Protein AF-A0A0L1IL70-F1 (afdb_monomer_lite)

Radius of gyration: 20.96 Å; chains: 1; bounding box: 62×59×44 Å

Secondary structure (DSSP, 8-state):
-PPBTTTEEEEEE--SBTTEEEEEEEEEESSHHHHHHHHHHHHHHHHTT--GGGEE---------TT-TT-TTEEEEEEEEEEGGGEEEEPPP--EE--SSPBPPEE--B-SS-B---EE--S-BSSPPEEEEEETTEEEEEEEBTTS-EEEEEESSSEES-SS--EEEE--BSSPPEEE--STT-EEEEEEBGGG-EEEEEE-SSSSSPPPPEEETT--BSS--EEE-SSSEEEEEEBTTSEEEEEEE-SSSBPPPEEEEE-

Foldseek 3Di:
DDQDPPAWAWWFAADLDPFKGKTKTATAHDDPLNVVVQVLVQVVLVVSVHGSVRIDRDDDDDDDDPVPPDDHFKIWIWMWTADPPGDIDTDQTLTARGPSFFDFDWDWDDPPPDIDDIDGQAAGAPADWDWDDLDPQKIKIWGQGPQQFIWIWMGNPAIPPHSHDTHTLGAHASATKEWDHQHRQKIKIWGQGPQQWIWIKMTRPPDDDIDHIDTLDAFRAPHTWYWDDDPWIKIWGQGSVQFIWIWTDPPPDIDHIDTPGHD

Organism: Aspergillus nomiae NRRL (strain ATCC 15546 / NRRL 13137 / CBS 260.88 / M93) (NCBI:txid1509407)

Sequence (263 aa):
MKVADGGWTILYGDLINEWDVVTGLASIPIGAAGVWASEQIQAQLQKFQQSLSDVSDDSLDEQDFDGLGVNPGIITYKRWLEFPFGLKTDLPDNYQPVYASPSLYLQKVWDGVRWENWETLGGKSLSSVTAVSRGRGRIDLFGIGVSNACYHKWWEGTWGPSETEWQELGGVFTSPIHAVSWGPNRLDLFGRGQDNICLHKWWDGARDGWFGWELLHGVLLGGPPTAVSLNGLDVFATGTDNACYHGWWDGSEWKAWESLGNI

pLDDT: mean 71.09, std 21.48, range [29.94, 97.44]

Structure (mmCIF, N/CA/C/O backbone):
data_AF-A0A0L1IL70-F1
#
_entry.id   AF-A0A0L1IL70-F1
#
loop_
_atom_site.group_PDB
_atom_site.id
_atom_site.type_symbol
_atom_site.label_atom_id
_atom_site.label_alt_id
_atom_site.label_comp_id
_atom_site.label_asym_id
_atom_site.label_entity_id
_atom_site.label_seq_id
_atom_site.pdbx_PDB_ins_code
_atom_site.Cartn_x
_atom_site.Cartn_y
_atom_site.Cartn_z
_atom_site.occupancy
_atom_site.B_iso_or_equiv
_atom_site.auth_seq_id
_atom_site.auth_comp_id
_atom_site.auth_asym_id
_atom_site.auth_atom_id
_atom_site.pdbx_PDB_model_num
ATOM 1 N N . MET A 1 1 ? 12.202 36.214 -7.381 1.00 39.22 1 MET A N 1
ATOM 2 C CA . MET A 1 1 ? 10.900 35.841 -6.802 1.00 39.22 1 MET A CA 1
ATOM 3 C C . MET A 1 1 ? 9.779 36.648 -7.449 1.00 39.22 1 MET A C 1
ATOM 5 O O . MET A 1 1 ? 9.484 37.766 -7.030 1.00 39.22 1 MET A O 1
ATOM 9 N N . LYS A 1 2 ? 9.165 36.112 -8.508 1.00 31.42 2 LYS A N 1
ATOM 10 C CA . LYS A 1 2 ? 7.880 36.618 -9.009 1.00 31.42 2 LYS A CA 1
ATOM 11 C C . LYS A 1 2 ? 6.781 35.761 -8.386 1.00 31.42 2 LYS A C 1
ATOM 13 O O . LYS A 1 2 ? 6.818 34.542 -8.491 1.00 31.42 2 LYS A O 1
ATOM 18 N N . VAL A 1 3 ? 5.838 36.405 -7.711 1.00 33.47 3 VAL A N 1
ATOM 19 C CA . VAL A 1 3 ? 4.635 35.752 -7.190 1.00 33.47 3 VAL A CA 1
ATOM 20 C C . VAL A 1 3 ? 3.664 35.631 -8.359 1.00 33.47 3 VAL A C 1
ATOM 22 O O . VAL A 1 3 ? 3.309 36.650 -8.949 1.00 33.47 3 VAL A O 1
ATOM 25 N N . ALA A 1 4 ? 3.276 34.408 -8.722 1.00 38.31 4 ALA A N 1
ATOM 26 C CA . ALA A 1 4 ? 2.202 34.204 -9.690 1.00 38.31 4 ALA A CA 1
ATOM 27 C C . ALA A 1 4 ? 0.869 34.675 -9.084 1.00 38.31 4 ALA A C 1
ATOM 29 O O . ALA A 1 4 ? 0.655 34.539 -7.870 1.00 38.31 4 ALA A O 1
ATOM 30 N N . ASP A 1 5 ? -0.024 35.214 -9.916 1.00 36.16 5 ASP A N 1
ATOM 31 C CA . ASP A 1 5 ? -1.368 35.630 -9.504 1.00 36.16 5 ASP A CA 1
ATOM 32 C C . ASP A 1 5 ? -2.134 34.407 -8.972 1.00 36.16 5 ASP A C 1
ATOM 34 O O . ASP A 1 5 ? -2.633 33.571 -9.717 1.00 36.16 5 ASP A O 1
ATOM 38 N N . GLY A 1 6 ? -2.150 34.257 -7.645 1.00 48.12 6 GLY A N 1
ATOM 39 C CA . GLY A 1 6 ? -2.630 33.052 -6.962 1.00 48.12 6 GLY A CA 1
ATOM 40 C C . GLY A 1 6 ? -1.909 32.724 -5.651 1.00 48.12 6 GLY A C 1
ATOM 41 O O . GLY A 1 6 ? -2.415 31.909 -4.884 1.00 48.12 6 GLY A O 1
ATOM 42 N N . GLY A 1 7 ? -0.775 33.375 -5.354 1.00 42.50 7 GLY A N 1
ATOM 43 C CA . GLY A 1 7 ? -0.089 33.237 -4.060 1.00 42.50 7 GLY A CA 1
ATOM 44 C C . GLY A 1 7 ? 0.826 32.013 -3.960 1.00 42.50 7 GLY A C 1
ATOM 45 O O . GLY A 1 7 ? 0.879 31.373 -2.913 1.00 42.50 7 GLY A O 1
ATOM 46 N N . TRP A 1 8 ? 1.545 31.694 -5.037 1.00 40.25 8 TRP A N 1
ATOM 47 C CA . TRP A 1 8 ? 2.475 30.561 -5.112 1.00 40.25 8 TRP A CA 1
ATOM 48 C C . TRP A 1 8 ? 3.894 31.033 -5.443 1.00 40.25 8 TRP A C 1
ATOM 50 O O . TRP A 1 8 ? 4.076 32.095 -6.045 1.00 40.25 8 TRP A O 1
ATOM 60 N N . THR A 1 9 ? 4.896 30.240 -5.053 1.00 43.38 9 THR A N 1
ATOM 61 C CA . THR A 1 9 ? 6.310 30.424 -5.440 1.00 43.38 9 THR A CA 1
ATOM 62 C C . THR A 1 9 ? 6.804 29.188 -6.186 1.00 43.38 9 THR A C 1
ATOM 64 O O . THR A 1 9 ? 6.542 28.072 -5.738 1.00 43.38 9 THR A O 1
ATOM 67 N N . ILE A 1 10 ? 7.507 29.404 -7.301 1.00 46.44 10 ILE A N 1
ATOM 68 C CA . ILE A 1 10 ? 8.180 28.372 -8.101 1.00 46.44 10 ILE A CA 1
ATOM 69 C C . ILE A 1 10 ? 9.673 28.403 -7.761 1.00 46.44 10 ILE A C 1
ATOM 71 O O . ILE A 1 10 ? 10.258 29.481 -7.715 1.00 46.44 10 ILE A O 1
ATOM 75 N N . LEU A 1 11 ? 10.268 27.236 -7.515 1.00 46.44 11 LEU A N 1
ATOM 76 C CA . LEU A 1 11 ? 11.694 27.068 -7.212 1.00 46.44 11 LEU A CA 1
ATOM 77 C C . LEU A 1 11 ? 12.351 26.118 -8.225 1.00 46.44 11 LEU A C 1
ATOM 79 O O . LEU A 1 11 ? 11.719 25.124 -8.589 1.00 46.44 11 LEU A O 1
ATOM 83 N N . TYR A 1 12 ? 13.592 26.408 -8.640 1.00 46.28 12 TYR A N 1
ATOM 84 C CA . TYR A 1 12 ? 14.368 25.643 -9.630 1.00 46.28 12 TYR A CA 1
ATOM 85 C C . TYR A 1 12 ? 15.680 25.092 -9.040 1.00 46.28 12 TYR A C 1
ATOM 87 O O . TYR A 1 12 ? 16.478 25.845 -8.499 1.00 46.28 12 TYR A O 1
ATOM 95 N N . GLY A 1 13 ? 15.942 23.786 -9.147 1.00 45.69 13 GLY A N 1
ATOM 96 C CA . GLY A 1 13 ? 17.194 23.170 -8.661 1.00 45.69 13 GLY A CA 1
ATOM 97 C C . GLY A 1 13 ? 18.356 23.213 -9.664 1.00 45.69 13 GLY A C 1
ATOM 98 O O . GLY A 1 13 ? 18.124 23.048 -10.860 1.00 45.69 13 GLY A O 1
ATOM 99 N N . ASP A 1 14 ? 19.589 23.382 -9.171 1.00 50.59 14 ASP A N 1
ATOM 100 C CA . ASP A 1 14 ? 20.835 23.258 -9.949 1.00 50.59 14 ASP A CA 1
ATOM 101 C C . ASP A 1 14 ? 21.741 22.115 -9.415 1.00 50.59 14 ASP A C 1
ATOM 103 O O . ASP A 1 14 ? 21.469 21.549 -8.357 1.00 50.59 14 ASP A O 1
ATOM 107 N N . LEU A 1 15 ? 22.767 21.746 -10.197 1.00 47.22 15 LEU A N 1
ATOM 108 C CA . LEU A 1 15 ? 23.810 20.703 -10.036 1.00 47.22 15 LEU A CA 1
ATOM 109 C C . LEU A 1 15 ? 23.898 19.961 -8.674 1.00 47.22 15 LEU A C 1
ATOM 111 O O . LEU A 1 15 ? 24.143 20.559 -7.627 1.00 47.22 15 LEU A O 1
ATOM 115 N N . ILE A 1 16 ? 23.841 18.619 -8.695 1.00 47.22 16 ILE A N 1
ATOM 116 C CA . ILE A 1 16 ? 24.272 17.768 -7.560 1.00 47.22 16 ILE A CA 1
ATOM 117 C C . ILE A 1 16 ? 25.806 17.648 -7.558 1.00 47.22 16 ILE A C 1
ATOM 119 O O . ILE A 1 16 ? 26.446 17.669 -6.507 1.00 47.22 16 ILE A O 1
ATOM 123 N N . ASN A 1 17 ? 26.404 17.506 -8.745 1.00 51.03 17 ASN A N 1
ATOM 124 C CA . ASN A 1 17 ? 27.848 17.527 -9.004 1.00 51.03 17 ASN A CA 1
ATOM 125 C C . ASN A 1 17 ? 28.114 17.801 -10.501 1.00 51.03 17 ASN A C 1
ATOM 127 O O . ASN A 1 17 ? 27.172 17.972 -11.264 1.00 51.03 17 ASN A O 1
ATOM 131 N N . GLU A 1 18 ? 29.383 17.814 -10.935 1.00 49.56 18 GLU A N 1
ATOM 132 C CA . GLU A 1 18 ? 29.794 18.144 -12.318 1.00 49.56 18 GLU A CA 1
ATOM 133 C C . GLU A 1 18 ? 29.187 17.266 -13.434 1.00 49.56 18 GLU A C 1
ATOM 135 O O . GLU A 1 18 ? 29.239 17.664 -14.596 1.00 49.56 18 GLU A O 1
ATOM 140 N N . TRP A 1 19 ? 28.596 16.112 -13.107 1.00 42.78 19 TRP A N 1
ATOM 141 C CA . TRP A 1 19 ? 28.022 15.180 -14.085 1.00 42.78 19 TRP A CA 1
ATOM 142 C C . TRP A 1 19 ? 26.537 14.873 -13.860 1.00 42.78 19 TRP A C 1
ATOM 144 O O . TRP A 1 19 ? 25.939 14.189 -14.686 1.00 42.78 19 TRP A O 1
ATOM 154 N N . ASP A 1 20 ? 25.936 15.344 -12.767 1.00 41.88 20 ASP A N 1
ATOM 155 C CA . ASP A 1 20 ? 24.594 14.946 -12.333 1.00 41.88 20 ASP A CA 1
ATOM 156 C C . ASP A 1 20 ? 23.746 16.179 -12.011 1.00 41.88 20 ASP A C 1
ATOM 158 O O . ASP A 1 20 ? 23.984 16.886 -11.023 1.00 41.88 20 ASP A O 1
ATOM 162 N N . VAL A 1 21 ? 22.763 16.448 -12.873 1.00 50.56 21 VAL A N 1
ATOM 163 C CA . VAL A 1 21 ? 21.893 17.623 -12.778 1.00 50.56 21 VAL A CA 1
ATOM 164 C C . VAL A 1 21 ? 20.481 17.173 -12.428 1.00 50.56 21 VAL A C 1
ATOM 166 O O . VAL A 1 21 ? 19.899 16.323 -13.109 1.00 50.56 21 VAL A O 1
ATOM 169 N N . VAL A 1 22 ? 19.920 17.760 -11.369 1.00 47.28 22 VAL A N 1
ATOM 170 C CA . VAL A 1 22 ? 18.521 17.572 -10.976 1.00 47.28 22 VAL A CA 1
ATOM 171 C C . VAL A 1 22 ? 17.797 18.900 -11.065 1.00 47.28 22 VAL A C 1
ATOM 173 O O . VAL A 1 22 ? 18.063 19.819 -10.295 1.00 47.28 22 VAL A O 1
ATOM 176 N N . THR A 1 23 ? 16.825 18.964 -11.969 1.00 49.25 23 THR A N 1
ATOM 177 C CA . THR A 1 23 ? 15.898 20.087 -12.063 1.00 49.25 23 THR A CA 1
ATOM 178 C C . THR A 1 23 ? 14.563 19.671 -11.473 1.00 49.25 23 THR A C 1
ATOM 180 O O . THR A 1 23 ? 13.851 18.853 -12.055 1.00 49.25 23 THR A O 1
ATOM 183 N N . GLY A 1 24 ? 14.232 20.228 -10.309 1.00 48.03 24 GLY A N 1
ATOM 184 C CA . GLY A 1 24 ? 12.914 20.111 -9.692 1.00 48.03 24 GLY A CA 1
ATOM 185 C C . GLY A 1 24 ? 12.075 21.363 -9.933 1.00 48.03 24 GLY A C 1
ATOM 186 O O . GLY A 1 24 ? 12.589 22.466 -9.776 1.00 48.03 24 GLY A O 1
ATOM 187 N N . LEU A 1 25 ? 10.794 21.192 -10.271 1.00 47.62 25 LEU A N 1
ATOM 188 C CA . LEU A 1 25 ? 9.775 22.244 -10.176 1.00 47.62 25 LEU A CA 1
ATOM 189 C C . LEU A 1 25 ? 8.920 21.980 -8.938 1.00 47.62 25 LEU A C 1
ATOM 191 O O . LEU A 1 25 ? 8.334 20.908 -8.810 1.00 47.62 25 LEU A O 1
ATOM 195 N N . ALA A 1 26 ? 8.824 22.957 -8.038 1.00 49.03 26 ALA A N 1
ATOM 196 C CA . ALA A 1 26 ? 7.919 22.891 -6.895 1.00 49.03 26 ALA A CA 1
ATOM 197 C C . ALA A 1 26 ? 7.023 24.131 -6.856 1.00 49.03 26 ALA A C 1
ATOM 199 O O . ALA A 1 26 ? 7.522 25.252 -6.826 1.00 49.03 26 ALA A O 1
ATOM 200 N N . SER A 1 27 ? 5.703 23.924 -6.828 1.00 48.19 27 SER A N 1
ATOM 201 C CA . SER A 1 27 ? 4.724 24.973 -6.527 1.00 48.19 27 SER A CA 1
ATOM 202 C C . SER A 1 27 ? 4.420 24.951 -5.031 1.00 48.19 27 SER A C 1
ATOM 204 O O . SER A 1 27 ? 3.844 23.984 -4.524 1.00 48.19 27 SER A O 1
ATOM 206 N N . ILE A 1 28 ? 4.848 25.991 -4.312 1.00 51.47 28 ILE A N 1
ATOM 207 C CA . ILE A 1 28 ? 4.710 26.075 -2.853 1.00 51.47 28 ILE A CA 1
ATOM 208 C C . ILE A 1 28 ? 3.545 27.013 -2.496 1.00 51.47 28 ILE A C 1
ATOM 210 O O . ILE A 1 28 ? 3.591 28.187 -2.880 1.00 51.47 28 ILE A O 1
ATOM 214 N N . PRO A 1 29 ? 2.517 26.539 -1.759 1.00 48.41 29 PRO A N 1
ATOM 215 C CA . PRO A 1 29 ? 1.455 27.408 -1.251 1.00 48.41 29 PRO A CA 1
ATOM 216 C C . PRO A 1 29 ? 2.021 28.410 -0.244 1.00 48.41 29 PRO A C 1
ATOM 218 O O . PRO A 1 29 ? 2.964 28.092 0.461 1.00 48.41 29 PRO A O 1
ATOM 221 N N . ILE A 1 30 ? 1.440 29.597 -0.084 1.00 47.75 30 ILE A N 1
ATOM 222 C CA . ILE A 1 30 ? 1.786 30.479 1.050 1.00 47.75 30 ILE A CA 1
ATOM 223 C C . ILE A 1 30 ? 1.101 30.041 2.362 1.00 47.75 30 ILE A C 1
ATOM 225 O O . ILE A 1 30 ? 0.100 29.324 2.365 1.00 47.75 30 ILE A O 1
ATOM 229 N N . GLY A 1 31 ? 1.622 30.490 3.510 1.00 49.59 31 GLY A N 1
ATOM 230 C CA . GLY A 1 31 ? 1.050 30.210 4.839 1.00 49.59 31 GLY A CA 1
ATOM 231 C C . GLY A 1 31 ? 1.541 28.898 5.466 1.00 49.59 31 GLY A C 1
ATOM 232 O O . GLY A 1 31 ? 2.614 28.408 5.133 1.00 49.59 31 GLY A O 1
ATOM 233 N N . ALA A 1 32 ? 0.777 28.319 6.401 1.00 45.34 32 ALA A N 1
ATOM 234 C CA . ALA A 1 32 ? 1.190 27.114 7.141 1.00 45.34 32 ALA A CA 1
ATOM 235 C C . ALA A 1 32 ? 1.439 25.891 6.231 1.00 45.34 32 ALA A C 1
ATOM 237 O O . ALA A 1 32 ? 2.349 25.107 6.490 1.00 45.34 32 ALA A O 1
ATOM 238 N N . ALA A 1 33 ? 0.681 25.770 5.136 1.00 48.25 33 ALA A N 1
ATOM 239 C CA . ALA A 1 33 ? 0.916 24.763 4.100 1.00 48.25 33 ALA A CA 1
ATOM 240 C C . ALA A 1 33 ? 2.239 25.002 3.344 1.00 48.25 33 ALA A C 1
ATOM 242 O O . ALA A 1 33 ? 2.901 24.047 2.951 1.00 48.25 33 ALA A O 1
ATOM 243 N N . GLY A 1 34 ? 2.662 26.262 3.209 1.00 51.62 34 GLY A N 1
ATOM 244 C CA . GLY A 1 34 ? 3.941 26.650 2.615 1.00 51.62 34 GLY A CA 1
ATOM 245 C C . GLY A 1 34 ? 5.156 26.353 3.465 1.00 51.62 34 GLY A C 1
ATOM 246 O O . GLY A 1 34 ? 6.166 25.874 2.952 1.00 51.62 34 GLY A O 1
ATOM 247 N N . VAL A 1 35 ? 5.047 26.596 4.774 1.00 54.22 35 VAL A N 1
ATOM 248 C CA . VAL A 1 35 ? 6.094 26.227 5.740 1.00 54.22 35 VAL A CA 1
ATOM 249 C C . VAL A 1 35 ? 6.294 24.713 5.717 1.00 54.22 35 VAL A C 1
ATOM 251 O O . VAL A 1 35 ? 7.413 24.242 5.548 1.00 54.22 35 VAL A O 1
ATOM 254 N N . TRP A 1 36 ? 5.195 23.955 5.765 1.00 50.59 36 TRP A N 1
ATOM 255 C CA . TRP A 1 36 ? 5.229 22.497 5.671 1.00 50.59 36 TRP A CA 1
ATOM 256 C C . TRP A 1 36 ? 5.828 21.998 4.345 1.00 50.59 36 TRP A C 1
ATOM 258 O O . TRP A 1 36 ? 6.708 21.139 4.356 1.00 50.59 36 TRP A O 1
ATOM 268 N N . ALA A 1 37 ? 5.399 22.545 3.203 1.00 50.62 37 ALA A N 1
ATOM 269 C CA . ALA A 1 37 ? 5.928 22.156 1.895 1.00 50.62 37 ALA A CA 1
ATOM 270 C C . ALA A 1 37 ? 7.431 22.468 1.773 1.00 50.62 37 ALA A C 1
ATOM 272 O O . ALA A 1 37 ? 8.190 21.645 1.264 1.00 50.62 37 ALA A O 1
ATOM 273 N N . SER A 1 38 ? 7.875 23.606 2.317 1.00 56.81 38 SER A N 1
ATOM 274 C CA . SER A 1 38 ? 9.293 23.981 2.376 1.00 56.81 38 SER A CA 1
ATOM 275 C C . SER A 1 38 ? 10.120 22.986 3.198 1.00 56.81 38 SER A C 1
ATOM 277 O O . SER A 1 38 ? 11.197 22.588 2.760 1.00 56.81 38 SER A O 1
ATOM 279 N N . GLU A 1 39 ? 9.611 22.526 4.346 1.00 57.38 39 GLU A N 1
ATOM 280 C CA . GLU A 1 39 ? 10.268 21.493 5.164 1.00 57.38 39 GLU A CA 1
ATOM 281 C C . GLU A 1 39 ? 10.389 20.154 4.419 1.00 57.38 39 GLU A C 1
ATOM 283 O O . GLU A 1 39 ? 11.430 19.499 4.491 1.00 57.38 39 GLU A O 1
ATOM 288 N N . GLN A 1 40 ? 9.360 19.749 3.664 1.00 53.75 40 GLN A N 1
ATOM 289 C CA . GLN A 1 40 ? 9.416 18.515 2.871 1.00 53.75 40 GLN A CA 1
ATOM 290 C C . GLN A 1 40 ? 10.408 18.621 1.709 1.00 53.75 40 GLN A C 1
ATOM 292 O O . GLN A 1 40 ? 11.161 17.680 1.458 1.00 53.75 40 GLN A O 1
ATOM 297 N N . ILE A 1 41 ? 10.450 19.771 1.031 1.00 57.38 41 ILE A N 1
ATOM 298 C CA . ILE A 1 41 ? 11.427 20.041 -0.032 1.00 57.38 41 ILE A CA 1
ATOM 299 C C . ILE A 1 41 ? 12.844 19.995 0.539 1.00 57.38 41 ILE A C 1
ATOM 301 O O . ILE A 1 41 ? 13.694 19.302 -0.013 1.00 57.38 41 ILE A O 1
ATOM 305 N N . GLN A 1 42 ? 13.095 20.637 1.684 1.00 58.53 42 GLN A N 1
ATOM 306 C CA . GLN A 1 42 ? 14.395 20.556 2.356 1.00 58.53 42 GLN A CA 1
ATOM 307 C C . GLN A 1 42 ? 14.775 19.119 2.725 1.00 58.53 42 GLN A C 1
ATOM 309 O O . GLN A 1 42 ? 15.915 18.720 2.498 1.00 58.53 42 GLN A O 1
ATOM 314 N N . ALA A 1 43 ? 13.836 18.326 3.248 1.00 54.22 43 ALA A N 1
ATOM 315 C CA . ALA A 1 43 ? 14.087 16.927 3.586 1.00 54.22 43 ALA A CA 1
ATOM 316 C C . ALA A 1 43 ? 14.425 16.072 2.353 1.00 54.22 43 ALA A C 1
ATOM 318 O O . ALA A 1 43 ? 15.192 15.117 2.466 1.00 54.22 43 ALA A O 1
ATOM 319 N N . GLN A 1 44 ? 13.878 16.394 1.177 1.00 52.66 44 GLN A N 1
ATOM 320 C CA . GLN A 1 44 ? 14.252 15.732 -0.076 1.00 52.66 44 GLN A CA 1
ATOM 321 C C . GLN A 1 44 ? 15.614 16.212 -0.585 1.00 52.66 44 GLN A C 1
ATOM 323 O O . GLN A 1 44 ? 16.455 15.376 -0.897 1.00 52.66 44 GLN A O 1
ATOM 328 N N . LEU A 1 45 ? 15.878 17.523 -0.589 1.00 56.12 45 LEU A N 1
ATOM 329 C CA . LEU A 1 45 ? 17.171 18.087 -1.003 1.00 56.12 45 LEU A CA 1
ATOM 330 C C . LEU A 1 45 ? 18.329 17.534 -0.158 1.00 56.12 45 LEU A C 1
ATOM 332 O O . LEU A 1 45 ? 19.352 17.124 -0.704 1.00 56.12 45 LEU A O 1
ATOM 336 N N . GLN A 1 46 ? 18.137 17.392 1.158 1.00 59.06 46 GLN A N 1
ATOM 337 C CA . GLN A 1 46 ? 19.137 16.792 2.048 1.00 59.06 46 GLN A CA 1
ATOM 338 C C . GLN A 1 46 ? 19.510 15.354 1.661 1.00 59.06 46 GLN A C 1
ATOM 340 O O . GLN A 1 46 ? 20.666 14.965 1.831 1.00 59.06 46 GLN A O 1
ATOM 345 N N . LYS A 1 47 ? 18.578 14.565 1.104 1.00 50.69 47 LYS A N 1
ATOM 346 C CA . LYS A 1 47 ? 18.876 13.198 0.632 1.00 50.69 47 LYS A CA 1
ATOM 347 C C . LYS A 1 47 ? 19.856 13.191 -0.540 1.00 50.69 47 LYS A C 1
ATOM 349 O O . LYS A 1 47 ? 20.576 12.212 -0.710 1.00 50.69 47 LYS A O 1
ATOM 354 N N . PHE A 1 48 ? 19.907 14.282 -1.298 1.00 48.97 48 PHE A N 1
ATOM 355 C CA . PHE A 1 48 ? 20.819 14.483 -2.424 1.00 48.97 48 PHE A CA 1
ATOM 356 C C . PHE A 1 48 ? 22.015 15.376 -2.071 1.00 48.97 48 PHE A C 1
ATOM 358 O O . PHE A 1 48 ? 22.737 15.798 -2.965 1.00 48.97 48 PHE A O 1
ATOM 365 N N . GLN A 1 49 ? 22.247 15.648 -0.778 1.00 56.38 49 GLN A N 1
ATOM 366 C CA . GLN A 1 49 ? 23.288 16.570 -0.296 1.00 56.38 49 GLN A CA 1
ATOM 367 C C . GLN A 1 49 ? 23.139 18.003 -0.842 1.00 56.38 49 GLN A C 1
ATOM 369 O O . GLN A 1 49 ? 24.117 18.740 -0.925 1.00 56.38 49 GLN A O 1
ATOM 374 N N . GLN A 1 50 ? 21.911 18.401 -1.176 1.00 51.44 50 GLN A N 1
ATOM 375 C CA . GLN A 1 50 ? 21.561 19.736 -1.652 1.00 51.44 50 GLN A CA 1
ATOM 376 C C . GLN A 1 50 ? 20.833 20.542 -0.573 1.00 51.44 50 GLN A C 1
ATOM 378 O O . GLN A 1 50 ? 20.318 20.004 0.416 1.00 51.44 50 GLN A O 1
ATOM 383 N N . SER A 1 51 ? 20.742 21.852 -0.788 1.00 53.25 51 SER A N 1
ATOM 384 C CA . SER A 1 51 ? 19.994 22.775 0.060 1.00 53.25 51 SER A CA 1
ATOM 385 C C . SER A 1 51 ? 19.135 23.739 -0.761 1.00 53.25 51 SER A C 1
ATOM 387 O O . SER A 1 51 ? 19.383 23.978 -1.938 1.00 53.25 51 SER A O 1
ATOM 389 N N . LEU A 1 52 ? 18.126 24.348 -0.126 1.00 51.91 52 LEU A N 1
ATOM 390 C CA . LEU A 1 52 ? 17.295 25.382 -0.762 1.00 51.91 52 LEU A CA 1
ATOM 391 C C . LEU A 1 52 ? 18.097 26.621 -1.200 1.00 51.91 52 LEU A C 1
ATOM 393 O O . LEU A 1 52 ? 17.589 27.406 -1.989 1.00 51.91 52 LEU A O 1
ATOM 397 N N . SER A 1 53 ? 19.315 26.824 -0.688 1.00 56.34 53 SER A N 1
ATOM 398 C CA . SER A 1 53 ? 20.198 27.903 -1.145 1.00 56.34 53 SER A CA 1
ATOM 399 C C . SER A 1 53 ? 20.927 27.595 -2.456 1.00 56.34 53 SER A C 1
ATOM 401 O O . SER A 1 53 ? 21.459 28.523 -3.056 1.00 56.34 53 SER A O 1
ATOM 403 N N . ASP A 1 54 ? 20.924 26.336 -2.904 1.00 47.84 54 ASP A N 1
ATOM 404 C CA . ASP A 1 54 ? 21.559 25.886 -4.156 1.00 47.84 54 ASP A CA 1
ATOM 405 C C . ASP A 1 54 ? 20.571 25.890 -5.344 1.00 47.84 54 ASP A C 1
ATOM 407 O O . ASP A 1 54 ? 20.887 25.471 -6.453 1.00 47.84 54 ASP A O 1
ATOM 411 N N . VAL A 1 55 ? 19.344 26.347 -5.094 1.00 48.25 55 VAL A N 1
ATOM 412 C CA . VAL A 1 55 ? 18.206 26.385 -6.015 1.00 48.25 55 VAL A CA 1
ATOM 413 C C . VAL A 1 55 ? 18.124 27.804 -6.594 1.00 48.25 55 VAL A C 1
ATOM 415 O O . VAL A 1 55 ? 17.973 28.765 -5.834 1.00 48.25 55 VAL A O 1
ATOM 418 N N . SER A 1 56 ? 18.252 27.965 -7.917 1.00 45.62 56 SER A N 1
ATOM 419 C CA . SER A 1 56 ? 18.126 29.282 -8.556 1.00 45.62 56 SER A CA 1
ATOM 420 C C . SER A 1 56 ? 16.672 29.787 -8.499 1.00 45.62 56 SER A C 1
ATOM 422 O O . SER A 1 56 ? 15.708 29.023 -8.563 1.00 45.62 56 SER A O 1
ATOM 424 N N . ASP A 1 57 ? 16.499 31.102 -8.342 1.00 45.31 57 ASP A N 1
ATOM 425 C CA . ASP A 1 57 ? 15.192 31.790 -8.275 1.00 45.31 57 ASP A CA 1
ATOM 426 C C . ASP A 1 57 ? 14.764 32.305 -9.666 1.00 45.31 57 ASP A C 1
ATOM 428 O O . ASP A 1 57 ? 14.162 33.375 -9.810 1.00 45.31 57 ASP A O 1
ATOM 432 N N . ASP A 1 58 ? 15.131 31.573 -10.721 1.00 37.59 58 ASP A N 1
ATOM 433 C CA . ASP A 1 58 ? 14.830 31.971 -12.092 1.00 37.59 58 ASP A CA 1
ATOM 434 C C . ASP A 1 58 ? 13.353 31.710 -12.415 1.00 37.59 58 ASP A C 1
ATOM 436 O O . ASP A 1 58 ? 12.867 30.579 -12.413 1.00 37.59 58 ASP A O 1
ATOM 440 N N . SER A 1 59 ? 12.611 32.782 -12.709 1.00 38.09 59 SER A N 1
ATOM 441 C CA . SER A 1 59 ? 11.222 32.688 -13.154 1.00 38.09 59 SER A CA 1
ATOM 442 C C . SER A 1 59 ? 11.171 32.378 -14.648 1.00 38.09 59 SER A C 1
ATOM 444 O O . SER A 1 59 ? 11.528 33.238 -15.459 1.00 38.09 59 SER A O 1
ATOM 446 N N . LEU A 1 60 ? 10.676 31.201 -15.022 1.00 36.56 60 LEU A N 1
ATOM 447 C CA . LEU A 1 60 ? 10.168 30.984 -16.374 1.00 36.56 60 LEU A CA 1
ATOM 448 C C . LEU A 1 60 ? 8.740 31.532 -16.460 1.00 36.56 60 LEU A C 1
ATOM 450 O O . LEU A 1 60 ? 7.968 31.427 -15.504 1.00 36.56 60 LEU A O 1
ATOM 454 N N . ASP A 1 61 ? 8.402 32.141 -17.596 1.00 35.97 61 ASP A N 1
ATOM 455 C CA . ASP A 1 61 ? 7.010 32.452 -17.917 1.00 35.97 61 ASP A CA 1
ATOM 456 C C . ASP A 1 61 ? 6.190 31.149 -17.931 1.00 35.97 61 ASP A C 1
ATOM 458 O O . ASP A 1 61 ? 6.715 30.078 -18.239 1.00 35.97 61 ASP A O 1
ATOM 462 N N . GLU A 1 62 ? 4.915 31.252 -17.558 1.00 37.91 62 GLU A N 1
ATOM 463 C CA . GLU A 1 62 ? 3.954 30.153 -17.418 1.00 37.91 62 GLU A CA 1
ATOM 464 C C . GLU A 1 62 ? 3.976 29.235 -18.660 1.00 37.91 62 GLU A C 1
ATOM 466 O O . GLU A 1 62 ? 3.441 29.580 -19.713 1.00 37.91 62 GLU A O 1
ATOM 471 N N . GLN A 1 63 ? 4.651 28.083 -18.566 1.00 37.16 63 GLN A N 1
ATOM 472 C CA . GLN A 1 63 ? 4.658 27.066 -19.617 1.00 37.16 63 GLN A CA 1
ATOM 473 C C . GLN A 1 63 ? 3.730 25.917 -19.238 1.00 37.16 63 GLN A C 1
ATOM 475 O O . GLN A 1 63 ? 3.858 25.309 -18.176 1.00 37.16 63 GLN A O 1
ATOM 480 N N . ASP A 1 64 ? 2.803 25.625 -20.145 1.00 34.78 64 ASP A N 1
ATOM 481 C CA . ASP A 1 64 ? 1.909 24.478 -20.075 1.00 34.78 64 ASP A CA 1
ATOM 482 C C . ASP A 1 64 ? 2.693 23.220 -20.486 1.00 34.78 64 ASP A C 1
ATOM 484 O O . ASP A 1 64 ? 3.075 23.060 -21.647 1.00 34.78 64 ASP A O 1
ATOM 488 N N . PHE A 1 65 ? 2.997 22.352 -19.520 1.00 36.41 65 PHE A N 1
ATOM 489 C CA . PHE A 1 65 ? 3.653 21.068 -19.768 1.00 36.41 65 PHE A CA 1
ATOM 490 C C . PHE A 1 65 ? 2.585 20.016 -20.107 1.00 36.41 65 PHE A C 1
ATOM 492 O O . PHE A 1 65 ? 1.892 19.517 -19.220 1.00 36.41 65 PHE A O 1
ATOM 499 N N . ASP A 1 66 ? 2.443 19.707 -21.400 1.00 32.06 66 ASP A N 1
ATOM 500 C CA . ASP A 1 66 ? 1.620 18.621 -21.963 1.00 32.06 66 ASP A CA 1
ATOM 501 C C . ASP A 1 66 ? 0.156 18.554 -21.477 1.00 32.06 66 ASP A C 1
ATOM 503 O O . ASP A 1 66 ? -0.430 17.479 -21.342 1.00 32.06 66 ASP A O 1
ATOM 507 N N . GLY A 1 67 ? -0.473 19.710 -21.238 1.00 29.94 67 GLY A N 1
ATOM 508 C CA . GLY A 1 67 ? -1.890 19.786 -20.864 1.00 29.94 67 GLY A CA 1
ATOM 509 C C . GLY A 1 67 ? -2.195 19.251 -19.461 1.00 29.94 67 GLY A C 1
ATOM 510 O O . GLY A 1 67 ? -3.346 18.926 -19.162 1.00 29.94 67 GLY A O 1
ATOM 511 N N . LEU A 1 68 ? -1.181 19.159 -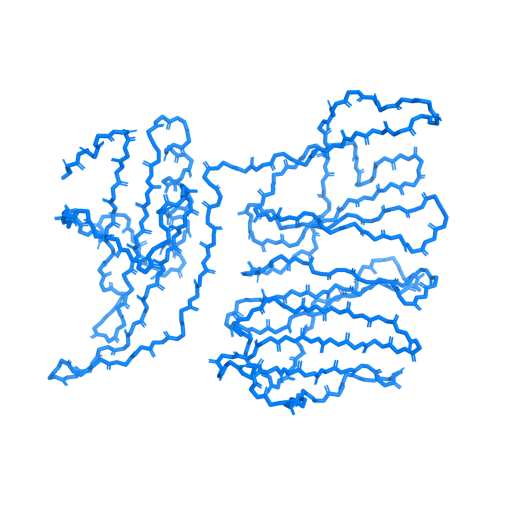18.593 1.00 31.16 68 LEU A N 1
ATOM 512 C CA 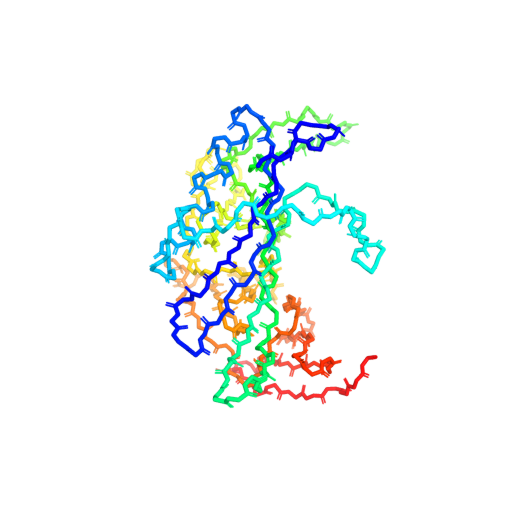. LEU A 1 68 ? -1.312 18.640 -17.229 1.00 31.16 68 LEU A CA 1
ATOM 513 C C . LEU A 1 68 ? -1.788 19.662 -16.193 1.00 31.16 68 LEU A C 1
ATOM 515 O O . LEU A 1 68 ? -1.820 19.300 -15.018 1.00 31.16 68 LEU A O 1
ATOM 519 N N . GLY A 1 69 ? -2.181 20.882 -16.596 1.00 32.38 69 GLY A N 1
ATOM 520 C CA . GLY A 1 69 ? -2.939 21.834 -15.767 1.00 32.38 69 GLY A CA 1
ATOM 521 C C . GLY A 1 69 ? -2.523 21.794 -14.298 1.00 32.38 69 GLY A C 1
ATOM 522 O O . GLY A 1 69 ? -3.252 21.240 -13.478 1.00 32.38 69 GLY A O 1
ATOM 523 N N . VAL A 1 70 ? -1.304 22.269 -14.021 1.00 32.69 70 VAL A N 1
ATOM 524 C CA . VAL A 1 70 ? -0.522 22.047 -12.794 1.00 32.69 70 VAL A CA 1
ATOM 525 C C . VAL A 1 70 ? -1.404 21.958 -11.543 1.00 32.69 70 VAL A C 1
ATOM 527 O O . VAL A 1 70 ? -1.829 22.966 -10.979 1.00 32.69 70 VAL A O 1
ATOM 530 N N . ASN A 1 71 ? -1.686 20.731 -11.096 1.00 31.95 71 ASN A N 1
ATOM 531 C CA . ASN A 1 71 ? -2.368 20.515 -9.826 1.00 31.95 71 ASN A CA 1
ATOM 532 C C . ASN A 1 71 ? -1.387 20.779 -8.667 1.00 31.95 71 ASN A C 1
ATOM 534 O O . ASN A 1 71 ? -0.216 20.395 -8.749 1.00 31.95 71 ASN A O 1
ATOM 538 N N . PRO A 1 72 ? -1.842 21.413 -7.573 1.00 32.34 72 PRO A N 1
ATOM 539 C CA . PRO A 1 72 ? -0.996 21.747 -6.432 1.00 32.34 72 PRO A CA 1
ATOM 540 C C . PRO A 1 72 ? -0.331 20.491 -5.844 1.00 32.34 72 PRO A C 1
ATOM 542 O O . PRO A 1 72 ? -1.017 19.544 -5.463 1.00 32.34 72 PRO A O 1
ATOM 545 N N . GLY A 1 73 ? 1.003 20.500 -5.725 1.00 40.09 73 GLY A N 1
ATOM 546 C CA . GLY A 1 73 ? 1.757 19.455 -5.017 1.00 40.09 73 GLY A CA 1
ATOM 547 C C . GLY A 1 73 ? 2.400 18.354 -5.872 1.00 40.09 73 GLY A C 1
ATOM 548 O O . GLY A 1 73 ? 2.541 17.224 -5.416 1.00 40.09 73 GLY A O 1
ATOM 549 N N . ILE A 1 74 ? 2.819 18.627 -7.106 1.00 38.12 74 ILE A N 1
ATOM 550 C CA . ILE A 1 74 ? 3.682 17.691 -7.845 1.00 38.12 74 ILE A CA 1
ATOM 551 C C . ILE A 1 74 ? 5.092 18.277 -7.877 1.00 38.12 74 ILE A C 1
ATOM 553 O O . ILE A 1 74 ? 5.283 19.369 -8.407 1.00 38.12 74 ILE A O 1
ATOM 557 N N . ILE A 1 75 ? 6.061 17.567 -7.287 1.00 45.06 75 ILE A N 1
ATOM 558 C CA . ILE A 1 75 ? 7.479 17.816 -7.556 1.00 45.06 75 ILE A CA 1
ATOM 559 C C . ILE A 1 75 ? 7.880 16.836 -8.648 1.00 45.06 75 ILE A C 1
ATOM 561 O O . ILE A 1 75 ? 8.078 15.647 -8.393 1.00 45.06 75 ILE A O 1
ATOM 565 N N . THR A 1 76 ? 7.980 17.335 -9.873 1.00 42.34 76 THR A N 1
ATOM 566 C CA . THR A 1 76 ? 8.618 16.590 -10.957 1.00 42.34 76 THR A CA 1
ATOM 567 C C . THR A 1 76 ? 10.095 16.930 -10.908 1.00 42.34 76 THR A C 1
ATOM 569 O O . THR A 1 76 ? 10.449 18.107 -10.991 1.00 42.34 76 THR A O 1
ATOM 572 N N . TYR A 1 77 ? 10.952 15.924 -10.754 1.00 46.19 77 TYR A N 1
ATOM 573 C CA . TYR A 1 77 ? 12.372 16.089 -11.021 1.00 46.19 77 TYR A CA 1
ATOM 574 C C . TYR A 1 77 ? 12.725 15.390 -12.318 1.00 46.19 77 TYR A C 1
ATOM 57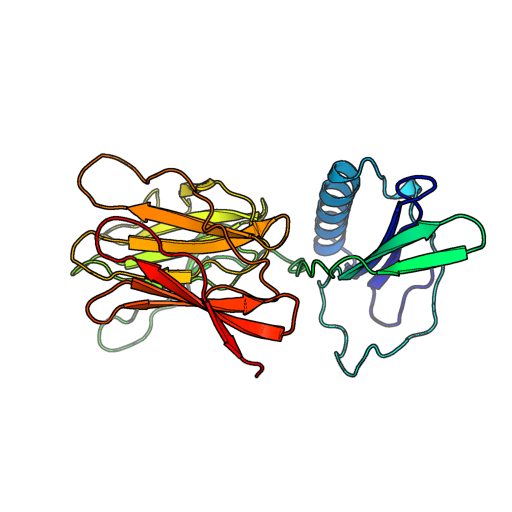6 O O . TYR A 1 77 ? 12.471 14.197 -12.486 1.00 46.19 77 TYR A O 1
ATOM 584 N N . LYS A 1 78 ? 13.327 16.161 -13.218 1.00 44.72 78 LYS A N 1
ATOM 585 C CA . LYS A 1 78 ? 13.989 15.627 -14.395 1.00 44.72 78 LYS A CA 1
ATOM 586 C C . LYS A 1 78 ? 15.472 15.539 -14.070 1.00 44.72 78 LYS A C 1
ATOM 588 O O . LYS A 1 78 ? 16.067 16.521 -13.620 1.00 44.72 78 LYS A O 1
ATOM 593 N N . ARG A 1 79 ? 16.044 14.351 -14.236 1.00 44.94 79 ARG A N 1
ATOM 594 C CA . ARG A 1 79 ? 17.458 14.090 -13.967 1.00 44.94 79 ARG A CA 1
ATOM 595 C C . ARG A 1 79 ? 18.138 13.714 -15.269 1.00 44.94 79 ARG A C 1
ATOM 597 O O . ARG A 1 79 ? 17.612 12.896 -16.019 1.00 44.94 79 ARG A O 1
ATOM 604 N N . TRP A 1 80 ? 19.311 14.271 -15.523 1.00 50.31 80 TRP A N 1
ATOM 605 C CA . TRP A 1 80 ? 20.147 13.838 -16.635 1.00 50.31 80 TRP A CA 1
ATOM 606 C C . TRP A 1 80 ? 21.610 13.813 -16.223 1.00 50.31 80 TRP A C 1
ATOM 608 O O . TRP A 1 80 ? 22.052 14.583 -15.370 1.00 50.31 80 TRP A O 1
ATOM 618 N N . LEU A 1 81 ? 22.361 12.931 -16.874 1.00 45.50 81 LEU A N 1
ATOM 619 C CA . LEU A 1 81 ? 23.810 13.009 -16.865 1.00 45.50 81 LEU A CA 1
ATOM 620 C C . LEU A 1 81 ? 24.238 14.020 -17.920 1.00 45.50 81 LEU A C 1
ATOM 622 O O . LEU A 1 81 ? 23.860 13.887 -19.087 1.00 45.50 81 LEU A O 1
ATOM 626 N N . GLU A 1 82 ? 25.003 15.023 -17.515 1.00 43.41 82 GLU A N 1
ATOM 627 C CA . GLU A 1 82 ? 25.706 15.902 -18.445 1.00 43.41 82 GLU A CA 1
ATOM 628 C C . GLU A 1 82 ? 27.123 15.357 -18.617 1.00 43.41 82 GLU A C 1
ATOM 630 O O . GLU A 1 82 ? 27.707 14.860 -17.668 1.00 43.41 82 GLU A O 1
ATOM 635 N N . PHE A 1 83 ? 27.659 15.367 -19.832 1.00 52.97 83 PHE A N 1
ATOM 636 C CA . PHE A 1 83 ? 29.001 14.890 -20.169 1.00 52.97 83 PHE A CA 1
ATOM 637 C C . PHE A 1 83 ? 29.816 16.050 -20.764 1.00 52.97 83 PHE A C 1
ATOM 639 O O . PHE A 1 83 ? 29.237 17.082 -21.132 1.00 52.97 83 PHE A O 1
ATOM 646 N N . PRO A 1 84 ? 31.153 15.924 -20.916 1.00 52.88 84 PRO A N 1
ATOM 647 C CA . PRO A 1 84 ? 31.945 16.967 -21.554 1.00 52.88 84 PRO A CA 1
ATOM 648 C C . PRO A 1 84 ? 31.345 17.341 -22.913 1.00 52.88 84 PRO A C 1
ATOM 650 O O . PRO A 1 84 ? 30.864 16.472 -23.640 1.00 52.88 84 PRO A O 1
ATOM 653 N N . PHE A 1 85 ? 31.408 18.626 -23.267 1.00 55.59 85 PHE A N 1
ATOM 654 C CA . PHE A 1 85 ? 30.849 19.172 -24.513 1.00 55.59 85 PHE A CA 1
ATOM 655 C C . PHE A 1 85 ? 29.308 19.227 -24.580 1.00 55.59 85 PHE A C 1
ATOM 657 O O . PHE A 1 85 ? 28.758 19.390 -25.668 1.00 55.59 85 PHE A O 1
ATOM 664 N N . GLY A 1 86 ? 28.614 19.154 -23.436 1.00 54.38 86 GLY A N 1
ATOM 665 C CA . GLY A 1 86 ? 27.175 19.441 -23.331 1.00 54.38 86 GLY A CA 1
ATOM 666 C C . GLY A 1 86 ? 26.260 18.304 -23.793 1.00 54.38 86 GLY A C 1
ATOM 667 O O . GLY A 1 86 ? 25.086 18.533 -24.081 1.00 54.38 86 GLY A O 1
ATOM 668 N N . LEU A 1 87 ? 26.786 17.080 -23.896 1.00 50.94 87 LEU A N 1
ATOM 669 C CA . LEU A 1 87 ? 25.983 15.897 -24.197 1.00 50.94 87 LEU A CA 1
ATOM 670 C C . LEU A 1 87 ? 25.160 15.516 -22.955 1.00 50.94 87 LEU A C 1
ATOM 672 O O . LEU A 1 87 ? 25.725 15.367 -21.876 1.00 50.94 87 LEU A O 1
ATOM 676 N N . LYS A 1 88 ? 23.842 15.346 -23.113 1.00 53.09 88 LYS A N 1
ATOM 677 C CA . LYS A 1 88 ? 22.903 15.036 -22.021 1.00 53.09 88 LYS A CA 1
ATOM 678 C C . LYS A 1 88 ? 22.242 13.677 -22.233 1.00 53.09 88 LYS A C 1
ATOM 680 O O . LYS A 1 88 ? 21.876 13.349 -23.359 1.00 53.09 88 LYS A O 1
ATOM 685 N N . THR A 1 89 ? 22.098 12.883 -21.174 1.00 54.00 89 THR A N 1
ATOM 686 C CA . THR A 1 89 ? 21.325 11.627 -21.186 1.00 54.00 89 THR A CA 1
ATOM 687 C C . THR A 1 89 ? 20.289 11.651 -20.074 1.00 54.00 89 THR A C 1
ATOM 689 O O . THR A 1 89 ? 20.666 11.708 -18.905 1.00 54.00 89 THR A O 1
ATOM 692 N N . ASP A 1 90 ? 19.007 11.593 -20.441 1.00 50.81 90 ASP A N 1
ATOM 693 C CA . ASP A 1 90 ? 17.898 11.534 -19.488 1.00 50.81 90 ASP A CA 1
ATOM 694 C C . ASP A 1 90 ? 17.985 10.244 -18.658 1.00 50.81 90 ASP A C 1
ATOM 696 O O . ASP A 1 90 ? 18.152 9.140 -19.186 1.00 50.81 90 ASP A O 1
ATOM 700 N N . LEU A 1 91 ? 17.884 10.394 -17.341 1.00 50.06 91 LEU A N 1
ATOM 701 C CA . LEU A 1 91 ? 17.644 9.290 -16.424 1.00 50.06 91 LEU A CA 1
ATOM 702 C C . LEU A 1 91 ? 16.127 9.135 -16.231 1.00 50.06 91 LEU A C 1
ATOM 704 O O . LEU A 1 91 ? 15.396 10.103 -16.433 1.00 50.06 91 LEU A O 1
ATOM 708 N N . PRO A 1 92 ? 15.633 7.937 -15.860 1.00 46.19 92 PRO A N 1
ATOM 709 C CA . PRO A 1 92 ? 14.202 7.705 -15.707 1.00 46.19 92 PRO A CA 1
ATOM 710 C C . PRO A 1 92 ? 13.564 8.742 -14.781 1.00 46.19 92 PRO A C 1
ATOM 712 O O . PRO A 1 92 ? 14.046 8.947 -13.662 1.00 46.19 92 PRO A O 1
ATOM 715 N N . ASP A 1 93 ? 12.470 9.357 -15.236 1.00 43.62 93 ASP A N 1
ATOM 716 C CA . ASP A 1 93 ? 11.682 10.261 -14.407 1.00 43.62 93 ASP A CA 1
ATOM 717 C C . ASP A 1 93 ? 11.221 9.506 -13.161 1.00 43.62 93 ASP A C 1
ATOM 719 O O . ASP A 1 93 ? 10.641 8.419 -13.235 1.00 43.62 93 ASP A O 1
ATOM 723 N N . ASN A 1 94 ? 11.463 10.080 -11.991 1.00 45.41 94 ASN A N 1
ATOM 724 C CA . ASN A 1 94 ? 10.982 9.508 -10.746 1.00 45.41 94 ASN A CA 1
ATOM 725 C C . ASN A 1 94 ? 9.944 10.475 -10.181 1.00 45.41 94 ASN A C 1
ATOM 727 O O . ASN A 1 94 ? 10.184 11.291 -9.306 1.00 45.41 94 ASN A O 1
ATOM 731 N N . TYR A 1 95 ? 8.755 10.430 -10.775 1.00 44.25 95 TYR A N 1
ATOM 732 C CA . TYR A 1 95 ? 7.621 11.229 -10.330 1.00 44.25 95 TYR A CA 1
ATOM 733 C C . TYR A 1 95 ? 7.317 10.947 -8.853 1.00 44.25 95 TYR A C 1
ATOM 735 O O . TYR A 1 95 ? 6.952 9.825 -8.498 1.00 44.25 95 TYR A O 1
ATOM 743 N N . GLN A 1 96 ? 7.423 11.971 -7.999 1.00 43.72 96 GLN A N 1
ATOM 744 C CA . GLN A 1 96 ? 6.915 11.913 -6.629 1.00 43.72 96 GLN A CA 1
ATOM 745 C C . GLN A 1 96 ? 5.806 12.952 -6.429 1.00 43.72 96 GLN A C 1
ATOM 747 O O . GLN A 1 96 ? 6.086 14.150 -6.354 1.00 43.72 96 GLN A O 1
ATOM 752 N N . PRO A 1 97 ? 4.532 12.530 -6.323 1.00 41.12 97 PRO A N 1
ATOM 753 C CA . PRO A 1 97 ? 3.476 13.436 -5.896 1.00 41.12 97 PRO A CA 1
ATOM 754 C C . PRO A 1 97 ? 3.724 13.834 -4.432 1.00 41.12 97 PRO A C 1
ATOM 756 O O . PRO A 1 97 ? 3.671 13.001 -3.528 1.00 41.12 97 PRO A O 1
ATOM 759 N N . VAL A 1 98 ? 4.000 15.116 -4.187 1.00 40.69 98 VAL A N 1
ATOM 760 C CA . VAL A 1 98 ? 4.106 15.696 -2.841 1.00 40.69 98 VAL A CA 1
ATOM 761 C C . VAL A 1 98 ? 2.775 16.360 -2.517 1.00 40.69 98 VAL A C 1
ATOM 763 O O . VAL A 1 98 ? 2.587 17.556 -2.718 1.00 40.69 98 VAL A O 1
ATOM 766 N N . TYR A 1 99 ? 1.822 15.572 -2.020 1.00 43.72 99 TYR A N 1
ATOM 767 C CA . TYR A 1 99 ? 0.489 16.058 -1.655 1.00 43.72 99 TYR A CA 1
ATOM 768 C C . TYR A 1 99 ? 0.593 17.282 -0.732 1.00 43.72 99 TYR A C 1
ATOM 770 O O . TYR A 1 99 ? 1.014 17.154 0.412 1.00 43.72 99 TYR A O 1
ATOM 778 N N . ALA A 1 100 ? 0.197 18.464 -1.227 1.00 37.56 100 ALA A N 1
ATOM 779 C CA . ALA A 1 100 ? 0.417 19.783 -0.609 1.00 37.56 100 ALA A CA 1
ATOM 780 C C . ALA A 1 100 ? -0.251 19.988 0.773 1.00 37.56 100 ALA A C 1
ATOM 782 O O . ALA A 1 100 ? -0.149 21.050 1.387 1.00 37.56 100 ALA A O 1
ATOM 783 N N . SER A 1 101 ? -0.938 18.974 1.286 1.00 43.44 101 SER A N 1
ATOM 784 C CA . SER A 1 101 ? -1.270 18.802 2.695 1.00 43.44 101 SER A CA 1
ATOM 785 C C . SER A 1 101 ? -1.487 17.308 2.936 1.00 43.44 101 SER A C 1
ATOM 787 O O . SER A 1 101 ? -2.222 16.684 2.165 1.00 43.44 101 SER A O 1
ATOM 789 N N . PRO A 1 102 ? -0.889 16.705 3.978 1.00 53.53 102 PRO A N 1
ATOM 790 C CA . PRO A 1 102 ? -1.159 15.313 4.289 1.00 53.53 102 PRO A CA 1
ATOM 791 C C . PRO A 1 102 ? -2.655 15.146 4.549 1.00 53.53 102 PRO A C 1
ATOM 793 O O . PRO A 1 102 ? -3.213 15.799 5.435 1.00 53.53 102 PRO A O 1
ATOM 796 N N . SER A 1 103 ? -3.301 14.285 3.768 1.00 60.94 103 SER A N 1
ATOM 797 C CA . SER A 1 103 ? -4.721 13.995 3.954 1.00 60.94 103 SER A CA 1
ATOM 798 C C . SER A 1 103 ? -4.883 13.123 5.196 1.00 60.94 103 SER A C 1
ATOM 800 O O . SER A 1 103 ? -4.109 12.189 5.406 1.00 60.94 103 SER A O 1
ATOM 802 N N . LEU A 1 104 ? -5.858 13.434 6.049 1.00 67.94 104 LEU A N 1
ATOM 803 C CA . LEU A 1 104 ? -6.213 12.542 7.153 1.00 67.94 104 LEU A CA 1
ATOM 804 C C . LEU A 1 104 ? -6.820 11.261 6.583 1.00 67.94 104 LEU A C 1
ATOM 806 O O . LEU A 1 104 ? -7.548 11.305 5.588 1.00 67.94 104 LEU A O 1
ATOM 810 N N . TYR A 1 105 ? -6.574 10.131 7.241 1.00 74.75 105 TYR A N 1
ATOM 811 C CA . TYR A 1 105 ? -7.374 8.944 6.984 1.00 74.75 105 TYR A CA 1
ATOM 812 C C . TYR A 1 105 ? -8.757 9.167 7.592 1.00 74.75 105 TYR A C 1
ATOM 814 O O . TYR A 1 105 ? -8.873 9.419 8.790 1.00 74.75 105 TYR A O 1
ATOM 822 N N . LEU A 1 106 ? -9.801 9.117 6.769 1.00 77.00 106 LEU A N 1
ATOM 823 C CA . LEU A 1 106 ? -11.180 9.315 7.207 1.00 77.00 106 LEU A CA 1
ATOM 824 C C . LEU A 1 106 ? -11.988 8.040 6.993 1.00 77.00 106 LEU A C 1
ATOM 826 O O . LEU A 1 106 ? -11.790 7.340 6.000 1.00 77.00 106 LEU A O 1
ATOM 830 N N . GLN A 1 107 ? -12.935 7.781 7.890 1.00 78.38 107 GLN A N 1
ATOM 831 C CA . GLN A 1 107 ? -13.935 6.740 7.704 1.00 78.38 107 GLN A CA 1
ATOM 832 C C . GLN A 1 107 ? -15.357 7.266 7.848 1.00 78.38 107 GLN A C 1
ATOM 834 O O . GLN A 1 107 ? -15.605 8.317 8.437 1.00 78.38 107 GLN A O 1
ATOM 839 N N . LYS A 1 108 ? -16.291 6.497 7.296 1.00 84.81 108 LYS A N 1
ATOM 840 C CA . LYS A 1 108 ? -17.728 6.677 7.447 1.00 84.81 108 LYS A CA 1
ATOM 841 C C . LYS A 1 108 ? -18.351 5.290 7.489 1.00 84.81 108 LYS A C 1
ATOM 843 O O . LYS A 1 108 ? -18.072 4.477 6.609 1.00 84.81 108 LYS A O 1
ATOM 848 N N . VAL A 1 109 ? -19.177 5.019 8.490 1.00 82.31 109 VAL A N 1
ATOM 849 C CA . VAL A 1 109 ? -19.752 3.686 8.717 1.00 82.31 109 VAL A CA 1
ATOM 850 C C . VAL A 1 109 ? -21.199 3.642 8.226 1.00 82.31 109 VAL A C 1
ATOM 852 O O . VAL A 1 109 ? -21.915 4.642 8.292 1.00 82.31 109 VAL A O 1
ATOM 855 N N . TRP A 1 110 ? -21.624 2.494 7.695 1.00 84.19 110 TRP A N 1
ATOM 856 C CA . TRP A 1 110 ? -23.022 2.209 7.367 1.00 84.19 110 TRP A CA 1
ATOM 857 C C . TRP A 1 110 ? -23.638 1.340 8.466 1.00 84.19 110 TRP A C 1
ATOM 859 O O . TRP A 1 110 ? -23.182 0.219 8.687 1.00 84.19 110 TRP A O 1
ATOM 869 N N . ASP A 1 111 ? -24.691 1.829 9.123 1.00 86.38 111 ASP A N 1
ATOM 870 C CA . ASP A 1 111 ? -25.347 1.140 10.250 1.00 86.38 111 ASP A CA 1
ATOM 871 C C . ASP A 1 111 ? -26.426 0.121 9.816 1.00 86.38 111 ASP A C 1
ATOM 873 O O . ASP A 1 111 ? -27.084 -0.504 10.648 1.00 86.38 111 ASP A O 1
ATOM 877 N N . GLY A 1 112 ? -26.625 -0.055 8.506 1.00 88.12 112 GLY A N 1
ATOM 878 C CA . GLY A 1 112 ? -27.719 -0.846 7.933 1.00 88.12 112 GLY A CA 1
ATOM 879 C C . GLY A 1 112 ? -28.868 0.000 7.379 1.00 88.12 112 GLY A C 1
ATOM 880 O O . GLY A 1 112 ? -29.648 -0.508 6.574 1.00 88.12 112 GLY A O 1
ATOM 881 N N . VAL A 1 113 ? -28.956 1.278 7.759 1.00 93.81 113 VAL A N 1
ATOM 882 C CA . VAL A 1 113 ? -30.052 2.196 7.394 1.00 93.81 113 VAL A CA 1
ATOM 883 C C . VAL A 1 113 ? -29.536 3.531 6.850 1.00 93.81 113 VAL A C 1
ATOM 885 O O . VAL A 1 113 ? -30.155 4.110 5.954 1.00 93.81 113 VAL A O 1
ATOM 888 N N . ARG A 1 114 ? -28.416 4.034 7.373 1.00 88.94 114 ARG A N 1
ATOM 889 C CA . ARG A 1 114 ? -27.798 5.300 6.966 1.00 88.94 114 ARG A CA 1
ATOM 890 C C . ARG A 1 114 ? -26.279 5.261 7.107 1.00 88.94 114 ARG A C 1
ATOM 892 O O . ARG A 1 114 ? -25.708 4.448 7.828 1.00 88.94 114 ARG A O 1
ATOM 899 N N . TRP A 1 115 ? -25.632 6.197 6.420 1.00 83.44 115 TRP A N 1
ATOM 900 C CA . TRP A 1 115 ? -24.229 6.499 6.660 1.00 83.44 115 TRP A CA 1
ATOM 901 C C . TRP A 1 115 ? -24.105 7.453 7.849 1.00 83.44 115 TRP A C 1
ATOM 903 O O . TRP A 1 115 ? -24.828 8.451 7.908 1.00 83.44 115 TRP A O 1
ATOM 913 N N . GLU A 1 116 ? -23.166 7.176 8.747 1.00 86.00 116 GLU A N 1
ATOM 914 C CA . GLU A 1 116 ? -22.816 8.049 9.872 1.00 86.00 116 GLU A CA 1
ATOM 915 C C . GLU A 1 116 ? -22.029 9.290 9.419 1.00 86.00 116 GLU A C 1
ATOM 917 O O . GLU A 1 116 ? -21.882 9.535 8.227 1.00 86.00 116 GLU A O 1
ATOM 922 N N . ASN A 1 117 ? -21.547 10.134 10.330 1.00 77.94 117 ASN A N 1
ATOM 923 C CA . ASN A 1 117 ? -20.686 11.254 9.937 1.00 77.94 117 ASN A CA 1
ATOM 924 C C . ASN A 1 117 ? -19.270 10.769 9.601 1.00 77.94 117 ASN A C 1
ATOM 926 O O . ASN A 1 117 ? -18.853 9.701 10.035 1.00 77.94 117 ASN A O 1
ATOM 930 N N . TRP A 1 118 ? -18.535 11.564 8.821 1.00 81.56 118 TRP A N 1
ATOM 931 C CA . TRP A 1 118 ? -17.107 11.323 8.633 1.00 81.56 118 TRP A CA 1
ATOM 932 C C . TRP A 1 118 ? -16.367 11.504 9.956 1.00 81.56 118 TRP A C 1
ATOM 934 O O . TRP A 1 118 ? -16.567 12.505 10.647 1.00 81.56 118 TRP A O 1
ATOM 944 N N . GLU A 1 119 ? -15.472 10.575 10.260 1.00 79.75 119 GLU A N 1
ATOM 945 C CA . GLU A 1 119 ? -14.581 10.639 11.412 1.00 79.75 119 GLU A CA 1
ATOM 946 C C . GLU A 1 119 ? -13.136 10.356 11.005 1.00 79.75 119 GLU A C 1
ATOM 948 O O . GLU A 1 119 ? -12.865 9.747 9.969 1.00 79.75 119 GLU A O 1
ATOM 953 N N . THR A 1 120 ? -12.195 10.845 11.809 1.00 82.56 120 THR A N 1
ATOM 954 C CA . THR A 1 120 ? -10.765 10.665 11.558 1.00 82.56 120 THR A CA 1
ATOM 955 C C . THR A 1 120 ? -10.269 9.361 12.167 1.00 82.56 120 THR A C 1
ATOM 957 O O . THR A 1 120 ? -10.514 9.080 13.334 1.00 82.56 120 THR A O 1
ATOM 960 N N . LEU A 1 121 ? -9.505 8.603 11.385 1.00 84.06 121 LEU A N 1
ATOM 961 C CA . LEU A 1 121 ? -8.716 7.453 11.828 1.00 84.06 121 LEU A CA 1
ATOM 962 C C . LEU A 1 121 ? -7.295 7.866 12.251 1.00 84.06 121 LEU A C 1
ATOM 964 O O . LEU A 1 121 ? -6.398 7.022 12.351 1.00 84.06 121 LEU A O 1
ATOM 968 N N . GLY A 1 122 ? -7.073 9.172 12.436 1.00 83.62 122 GLY A N 1
ATOM 969 C CA . GLY A 1 122 ? -5.760 9.768 12.642 1.00 83.62 122 GLY A CA 1
ATOM 970 C C . GLY A 1 122 ? -4.826 9.539 11.453 1.00 83.62 122 GLY A C 1
ATOM 971 O O . GLY A 1 122 ? -5.266 9.345 10.320 1.00 83.62 122 GLY A O 1
ATOM 972 N N . GLY A 1 123 ? -3.520 9.590 11.710 1.00 76.00 123 GLY A N 1
ATOM 973 C CA . GLY A 1 123 ? -2.496 9.461 10.674 1.00 76.00 123 GLY A CA 1
ATOM 974 C C . GLY A 1 123 ? -2.524 10.564 9.606 1.00 76.00 123 GLY A C 1
ATOM 975 O O . GLY A 1 123 ? -3.350 11.475 9.602 1.00 76.00 123 GLY A O 1
ATOM 976 N N . LYS A 1 124 ? -1.548 10.499 8.706 1.00 75.31 124 LYS A N 1
ATOM 977 C CA . LYS A 1 124 ? -1.340 11.441 7.605 1.00 75.31 124 LYS A CA 1
ATOM 978 C C . LYS A 1 124 ? -0.960 10.633 6.375 1.00 75.31 124 LYS A C 1
ATOM 980 O O . LYS A 1 124 ? 0.007 9.878 6.452 1.00 75.31 124 LYS A O 1
ATOM 985 N N . SER A 1 125 ? -1.702 10.781 5.284 1.00 71.75 125 SER A N 1
ATOM 986 C CA . SER A 1 125 ? -1.488 10.028 4.051 1.00 71.75 125 SER A CA 1
ATOM 987 C C . SER A 1 125 ? -0.926 10.884 2.926 1.00 71.75 125 SER A C 1
ATOM 989 O O . SER A 1 125 ? -1.342 12.029 2.732 1.00 71.75 125 SER A O 1
ATOM 991 N N . LEU A 1 126 ? -0.014 10.276 2.171 1.00 66.31 126 LEU A N 1
ATOM 992 C CA . LEU A 1 126 ? 0.500 10.720 0.879 1.00 66.31 126 LEU A CA 1
ATOM 993 C C . LEU A 1 126 ? -0.021 9.835 -0.265 1.00 66.31 126 LEU A C 1
ATOM 995 O O . LEU A 1 126 ? 0.589 9.782 -1.322 1.00 66.31 126 LEU A O 1
ATOM 999 N N . SER A 1 127 ? -1.074 9.042 -0.072 1.00 68.19 127 SER A N 1
ATOM 1000 C CA . SER A 1 127 ? -1.575 8.166 -1.140 1.00 68.19 127 SER A CA 1
ATOM 1001 C C . SER A 1 127 ? -3.037 7.799 -0.924 1.00 68.19 127 SER A C 1
ATOM 1003 O O . SER A 1 127 ? -3.621 8.093 0.116 1.00 68.19 127 SER A O 1
ATOM 1005 N N . SER A 1 128 ? -3.630 7.120 -1.903 1.00 78.81 128 SER A N 1
ATOM 1006 C CA . SER A 1 128 ? -4.900 6.428 -1.674 1.00 78.81 128 SER A CA 1
ATOM 1007 C C . SER A 1 128 ? -4.718 5.285 -0.671 1.00 78.81 128 SER A C 1
ATOM 1009 O O . SER A 1 128 ? -3.675 4.633 -0.653 1.00 78.81 128 SER A O 1
ATOM 1011 N N . VAL A 1 129 ? -5.745 5.030 0.143 1.00 85.62 129 VAL A N 1
ATOM 1012 C CA . VAL A 1 129 ? -5.802 3.849 1.014 1.00 85.62 129 VAL A CA 1
ATOM 1013 C C . VAL A 1 129 ? -6.244 2.642 0.205 1.00 85.62 129 VAL A C 1
ATOM 1015 O O . VAL A 1 129 ? -7.257 2.710 -0.490 1.00 85.62 129 VAL A O 1
ATOM 1018 N N . THR A 1 130 ? -5.559 1.519 0.385 1.00 91.25 130 THR A N 1
ATOM 1019 C CA . THR A 1 130 ? -6.061 0.212 -0.039 1.00 91.25 130 THR A CA 1
ATOM 1020 C C . THR A 1 130 ? -6.675 -0.505 1.154 1.00 91.25 130 THR A C 1
ATOM 1022 O O . THR A 1 130 ? -6.035 -0.649 2.195 1.00 91.25 130 THR A O 1
ATOM 1025 N N . ALA A 1 131 ? -7.920 -0.956 1.002 1.00 92.06 131 ALA A N 1
ATOM 1026 C CA . ALA A 1 131 ? -8.633 -1.745 1.997 1.00 92.06 131 ALA A CA 1
ATOM 1027 C C . ALA A 1 131 ? -8.792 -3.186 1.506 1.00 92.06 131 ALA A C 1
ATOM 1029 O O . ALA A 1 131 ? -9.227 -3.417 0.378 1.00 92.06 131 ALA A O 1
ATOM 1030 N N . VAL A 1 132 ? -8.482 -4.152 2.364 1.00 93.75 132 VAL A N 1
ATOM 1031 C CA . VAL A 1 132 ? -8.611 -5.582 2.069 1.00 93.75 132 VAL A CA 1
ATOM 1032 C C . VAL A 1 132 ? -9.186 -6.308 3.279 1.00 93.75 132 VAL A C 1
ATOM 1034 O O . VAL A 1 132 ? -8.949 -5.933 4.424 1.00 93.75 132 VAL A O 1
ATOM 1037 N N . SER A 1 133 ? -9.972 -7.353 3.035 1.00 91.12 133 SER A N 1
ATOM 1038 C CA . SER A 1 133 ? -10.466 -8.234 4.090 1.00 91.12 133 SER A CA 1
ATOM 1039 C C . SER A 1 133 ? -9.876 -9.623 3.909 1.00 91.12 133 SER A C 1
ATOM 1041 O O . SER A 1 133 ? -9.970 -10.211 2.835 1.00 91.12 133 SER A O 1
ATOM 1043 N N . ARG A 1 134 ? -9.288 -10.150 4.983 1.00 86.94 134 ARG A N 1
ATOM 1044 C CA . ARG A 1 134 ? -8.725 -11.511 5.057 1.00 86.94 134 ARG A CA 1
ATOM 1045 C C . ARG A 1 134 ? -9.595 -12.492 5.845 1.00 86.94 134 ARG A C 1
ATOM 1047 O O . ARG A 1 134 ? -9.178 -13.615 6.129 1.00 86.94 134 ARG A O 1
ATOM 1054 N N . GLY A 1 135 ? -10.784 -12.053 6.255 1.00 85.25 135 GLY A N 1
ATOM 1055 C CA . GLY A 1 135 ? -11.692 -12.822 7.095 1.00 85.25 135 GLY A CA 1
ATOM 1056 C C . GLY A 1 135 ? -12.868 -11.992 7.602 1.00 85.25 135 GLY A C 1
ATOM 1057 O O . GLY A 1 135 ? -12.854 -10.762 7.584 1.00 85.25 135 GLY A O 1
ATOM 1058 N N . ARG A 1 136 ? -13.913 -12.674 8.078 1.00 88.12 136 ARG A N 1
ATOM 1059 C CA . ARG A 1 136 ? -15.098 -12.007 8.636 1.00 88.12 136 ARG A CA 1
ATOM 1060 C C . ARG A 1 136 ? -14.719 -11.129 9.825 1.00 88.12 136 ARG A C 1
ATOM 1062 O O . ARG A 1 136 ? -14.006 -11.577 10.714 1.00 88.12 136 ARG A O 1
ATOM 1069 N N . GLY A 1 137 ? -15.244 -9.905 9.846 1.00 87.88 137 GLY A N 1
ATOM 1070 C CA . GLY A 1 137 ? -14.994 -8.949 10.927 1.00 87.88 137 GLY A CA 1
ATOM 1071 C C . GLY A 1 137 ? -13.588 -8.349 10.928 1.00 87.88 137 GLY A C 1
ATOM 1072 O O . GLY A 1 137 ? -13.272 -7.623 11.862 1.00 87.88 137 GLY A O 1
ATOM 1073 N N . ARG A 1 138 ? -12.771 -8.620 9.899 1.00 92.69 138 ARG A N 1
ATOM 1074 C CA . ARG A 1 138 ? -11.419 -8.083 9.745 1.00 92.69 138 ARG A CA 1
ATOM 1075 C C . ARG A 1 138 ? -11.311 -7.243 8.477 1.00 92.69 138 ARG A C 1
ATOM 1077 O O . ARG A 1 138 ? -11.555 -7.750 7.379 1.00 92.69 138 ARG A O 1
ATOM 1084 N N . ILE A 1 139 ? -10.924 -5.982 8.636 1.00 93.56 139 ILE A N 1
ATOM 1085 C CA . ILE A 1 139 ? -10.526 -5.094 7.536 1.00 93.56 139 ILE A CA 1
ATOM 1086 C C . ILE A 1 139 ? -9.116 -4.612 7.841 1.00 93.56 139 ILE A C 1
ATOM 1088 O O . ILE A 1 139 ? -8.854 -4.149 8.948 1.00 93.56 139 ILE A O 1
ATOM 1092 N N . ASP A 1 140 ? -8.226 -4.715 6.868 1.00 95.81 140 ASP A N 1
ATOM 1093 C CA . ASP A 1 140 ? -6.864 -4.210 6.932 1.00 95.81 140 ASP A CA 1
ATOM 1094 C C . ASP A 1 140 ? -6.737 -3.063 5.915 1.00 95.81 140 ASP A C 1
ATOM 1096 O O . ASP A 1 140 ? -7.143 -3.185 4.756 1.00 95.81 140 ASP A O 1
ATOM 1100 N N . LEU A 1 141 ? -6.234 -1.922 6.381 1.00 95.62 141 LEU A N 1
ATOM 1101 C CA . LEU A 1 141 ? -6.038 -0.695 5.619 1.00 95.62 141 LEU A CA 1
ATOM 1102 C C . LEU A 1 141 ? -4.544 -0.435 5.457 1.00 95.62 141 LEU A C 1
ATOM 1104 O O . LEU A 1 141 ? -3.797 -0.488 6.436 1.00 95.62 141 LEU A O 1
ATOM 1108 N N . PHE A 1 142 ? -4.137 -0.084 4.242 1.00 95.69 142 PHE A N 1
ATOM 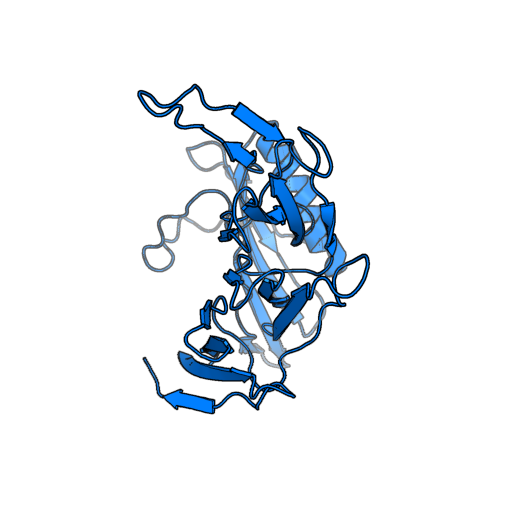1109 C CA . PHE A 1 142 ? -2.756 0.227 3.893 1.00 95.69 142 PHE A CA 1
ATOM 1110 C C . PHE A 1 142 ? -2.673 1.564 3.179 1.00 95.69 142 PHE A C 1
ATOM 1112 O O . PHE A 1 142 ? -3.497 1.871 2.321 1.00 95.69 142 PHE A O 1
ATOM 1119 N N . GLY A 1 143 ? -1.658 2.349 3.510 1.00 91.06 143 GLY A N 1
ATOM 1120 C CA . GLY A 1 143 ? -1.395 3.618 2.849 1.00 91.06 143 GLY A CA 1
ATOM 1121 C C . GLY A 1 143 ? 0.023 4.090 3.110 1.00 91.06 143 GLY A C 1
ATOM 1122 O O . GLY A 1 143 ? 0.709 3.591 4.001 1.00 91.06 143 GLY A O 1
ATOM 1123 N N . ILE A 1 144 ? 0.471 5.055 2.322 1.00 84.00 144 ILE A N 1
ATOM 1124 C CA . ILE A 1 144 ? 1.789 5.665 2.474 1.00 84.00 144 ILE A CA 1
ATOM 1125 C C . ILE A 1 144 ? 1.670 6.889 3.363 1.00 84.00 144 ILE A C 1
ATOM 1127 O O . ILE A 1 144 ? 0.831 7.760 3.128 1.00 84.00 144 ILE A O 1
ATOM 1131 N N . GLY A 1 145 ? 2.497 6.935 4.403 1.00 76.62 145 GLY A N 1
ATOM 1132 C CA . GLY A 1 145 ? 2.583 8.078 5.303 1.00 76.62 145 GLY A CA 1
ATOM 1133 C C . GLY A 1 145 ? 3.593 9.116 4.829 1.00 76.62 145 GLY A C 1
ATOM 1134 O O . GLY A 1 145 ? 4.293 8.925 3.842 1.00 76.62 145 GLY A O 1
ATOM 1135 N N . VAL A 1 146 ? 3.711 10.214 5.573 1.00 70.06 146 VAL A N 1
ATOM 1136 C CA . VAL A 1 146 ? 4.595 11.352 5.236 1.00 70.06 146 VAL A CA 1
ATOM 1137 C C . VAL A 1 146 ? 6.083 10.994 5.115 1.00 70.06 146 VAL A C 1
ATOM 1139 O O . VAL A 1 146 ? 6.844 11.729 4.500 1.00 70.06 146 VAL A O 1
ATOM 1142 N N . SER A 1 147 ? 6.504 9.863 5.681 1.00 73.75 147 SER A N 1
ATOM 1143 C CA . SER A 1 147 ? 7.863 9.321 5.582 1.00 73.75 147 SER A CA 1
ATOM 1144 C C . SER A 1 147 ? 8.114 8.503 4.307 1.00 73.75 147 SER A C 1
ATOM 1146 O O . SER A 1 147 ? 9.191 7.929 4.163 1.00 73.75 147 SER A O 1
ATOM 1148 N N . ASN A 1 148 ? 7.136 8.407 3.399 1.00 76.00 148 ASN A N 1
ATOM 1149 C CA . ASN A 1 148 ? 7.092 7.447 2.289 1.00 76.00 148 ASN A CA 1
ATOM 1150 C C . ASN A 1 148 ? 7.100 5.966 2.725 1.00 76.00 148 ASN A C 1
ATOM 1152 O O . ASN A 1 148 ? 7.211 5.081 1.877 1.00 76.00 148 ASN A O 1
ATOM 1156 N N . ALA A 1 149 ? 6.945 5.673 4.020 1.00 86.38 149 ALA A N 1
ATOM 1157 C CA . ALA A 1 149 ? 6.794 4.310 4.516 1.00 86.38 149 ALA A CA 1
ATOM 1158 C C . ALA A 1 149 ? 5.359 3.800 4.345 1.00 86.38 149 ALA A C 1
ATOM 1160 O O . ALA A 1 149 ? 4.396 4.574 4.344 1.00 86.38 149 ALA A O 1
ATOM 1161 N N . CYS A 1 150 ? 5.217 2.479 4.244 1.00 94.81 150 CYS A N 1
ATOM 1162 C CA . CYS A 1 150 ? 3.917 1.825 4.314 1.00 94.81 150 CYS A CA 1
ATOM 1163 C C . CYS A 1 150 ? 3.412 1.838 5.762 1.00 94.81 150 CYS A C 1
ATOM 1165 O O . CYS A 1 150 ? 4.130 1.441 6.680 1.00 94.81 150 CYS A O 1
ATOM 1167 N N . TYR A 1 151 ? 2.155 2.220 5.954 1.00 95.81 151 TYR A N 1
ATOM 1168 C CA . TYR A 1 151 ? 1.446 2.173 7.227 1.00 95.81 151 TYR A CA 1
ATOM 1169 C C . TYR A 1 151 ? 0.248 1.236 7.140 1.00 95.81 151 TYR A C 1
ATOM 1171 O O . TYR A 1 151 ? -0.375 1.096 6.088 1.00 95.81 151 TYR A O 1
ATOM 1179 N N . HIS A 1 152 ? -0.068 0.614 8.269 1.00 96.81 152 HIS A N 1
ATOM 1180 C CA . HIS A 1 152 ? -1.120 -0.374 8.425 1.00 96.81 152 HIS A CA 1
ATOM 1181 C C . HIS A 1 152 ? -2.028 -0.022 9.606 1.00 96.81 152 HIS A C 1
ATOM 1183 O O . HIS A 1 152 ? -1.556 0.309 10.696 1.00 96.81 152 HIS A O 1
ATOM 1189 N N . LYS A 1 153 ? -3.336 -0.123 9.393 1.00 96.12 153 LYS A N 1
ATOM 1190 C CA . LYS A 1 153 ? -4.365 -0.028 10.433 1.00 96.12 153 LYS A CA 1
ATOM 1191 C C . LYS A 1 153 ? -5.389 -1.113 10.187 1.00 96.12 153 LYS A C 1
ATOM 1193 O O . LYS A 1 153 ? -5.623 -1.487 9.041 1.00 96.12 153 LYS A O 1
ATOM 1198 N N . TRP A 1 154 ? -6.016 -1.613 11.238 1.00 95.25 154 TRP A N 1
ATOM 1199 C CA . TRP A 1 154 ? -6.984 -2.685 11.081 1.00 95.25 154 TRP A CA 1
ATOM 1200 C C . TRP A 1 154 ? -8.182 -2.552 11.996 1.00 95.25 154 TRP A C 1
ATOM 1202 O O . TRP A 1 154 ? -8.080 -2.033 13.104 1.00 95.25 154 TRP A O 1
ATOM 1212 N N . TRP A 1 155 ? -9.303 -3.081 11.530 1.00 94.62 155 TRP A N 1
ATOM 1213 C CA . TRP A 1 155 ? -10.521 -3.240 12.302 1.00 94.62 155 TRP A CA 1
ATOM 1214 C C . TRP A 1 155 ? -10.715 -4.701 12.679 1.00 94.62 155 TRP A C 1
ATOM 1216 O O . TRP A 1 155 ? -10.715 -5.561 11.799 1.00 94.62 155 TRP A O 1
ATOM 1226 N N . GLU A 1 156 ? -10.941 -4.972 13.962 1.00 93.75 156 GLU A N 1
ATOM 1227 C CA . GLU A 1 156 ? -11.364 -6.288 14.464 1.00 93.75 156 GLU A CA 1
ATOM 1228 C C . GLU A 1 156 ? -12.351 -6.175 15.636 1.00 93.75 156 GLU A C 1
ATOM 1230 O O . GLU A 1 156 ? -12.235 -6.840 16.661 1.00 93.75 156 GLU A O 1
ATOM 1235 N N . GLY A 1 157 ? -13.325 -5.274 15.494 1.00 92.12 157 GLY A N 1
ATOM 1236 C CA . GLY A 1 157 ? -14.232 -4.859 16.572 1.00 92.12 157 GLY A CA 1
ATOM 1237 C C . GLY A 1 157 ? -13.750 -3.611 17.317 1.00 92.12 157 GLY A C 1
ATOM 1238 O O . GLY A 1 157 ? -14.565 -2.894 17.888 1.00 92.12 157 GLY A O 1
ATOM 1239 N N . THR A 1 158 ? -12.453 -3.321 17.238 1.00 94.56 158 THR A N 1
ATOM 1240 C CA . THR A 1 158 ? -11.820 -2.041 17.582 1.00 94.56 158 THR A CA 1
ATOM 1241 C C . THR A 1 158 ? -10.729 -1.727 16.562 1.00 94.56 158 THR A C 1
ATOM 1243 O O . THR A 1 158 ? -10.238 -2.637 15.881 1.00 94.56 158 THR A O 1
ATOM 1246 N N . TRP A 1 159 ? -10.324 -0.460 16.468 1.00 95.50 159 TRP A N 1
ATOM 1247 C CA . TRP A 1 159 ? -9.202 -0.062 15.624 1.00 95.50 159 TRP A CA 1
ATOM 1248 C C . TRP A 1 159 ? -7.858 -0.380 16.279 1.00 95.50 159 TRP A C 1
ATOM 1250 O O . TRP A 1 159 ? -7.583 0.034 17.404 1.00 95.50 159 TRP A O 1
ATOM 1260 N N . GLY A 1 160 ? -6.999 -1.086 15.547 1.00 95.31 160 GLY A N 1
ATOM 1261 C CA . GLY A 1 160 ? -5.604 -1.311 15.905 1.00 95.31 160 GLY A CA 1
ATOM 1262 C C . GLY A 1 160 ? -4.645 -0.519 15.006 1.00 95.31 160 GLY A C 1
ATOM 1263 O O . GLY A 1 160 ? -4.959 -0.309 13.830 1.00 95.31 160 GLY A O 1
ATOM 1264 N N . PRO A 1 161 ? -3.478 -0.077 15.518 1.00 95.25 161 PRO A N 1
ATOM 1265 C CA . PRO A 1 161 ? -2.968 -0.291 16.884 1.00 95.25 161 PRO A CA 1
ATOM 1266 C C . PRO A 1 161 ? -3.697 0.524 17.969 1.00 95.25 161 PRO A C 1
ATOM 1268 O O . PRO A 1 161 ? -3.657 0.158 19.140 1.00 95.25 161 PRO A O 1
ATOM 1271 N N . SER A 1 162 ? -4.382 1.596 17.580 1.00 95.56 162 SER A N 1
ATOM 1272 C CA . SER A 1 162 ? -5.319 2.356 18.411 1.00 95.56 162 SER A CA 1
ATOM 1273 C C . SER A 1 162 ? -6.334 3.069 17.510 1.00 95.56 162 SER A C 1
ATOM 1275 O O . SER A 1 162 ? -6.260 2.954 16.284 1.00 95.56 162 SER A O 1
ATOM 1277 N N . GLU A 1 163 ? -7.253 3.847 18.086 1.00 89.69 163 GLU A N 1
ATOM 1278 C CA . GLU A 1 163 ? -8.231 4.653 17.338 1.00 89.69 163 GLU A CA 1
ATOM 1279 C C . GLU A 1 163 ? -7.568 5.643 16.362 1.00 89.69 163 GLU A C 1
ATOM 1281 O O . GLU A 1 163 ? -8.021 5.803 15.229 1.00 89.69 163 GLU A O 1
ATOM 1286 N N . THR A 1 164 ? -6.427 6.233 16.729 1.00 87.06 164 THR A N 1
ATOM 1287 C CA . THR A 1 164 ? -5.792 7.325 15.964 1.00 87.06 164 THR A CA 1
ATOM 1288 C C . THR A 1 164 ? -4.411 6.995 15.401 1.00 87.06 164 THR A C 1
ATOM 1290 O O . THR A 1 164 ? -3.924 7.707 14.518 1.00 87.06 164 THR A O 1
ATOM 1293 N N . GLU A 1 165 ? -3.760 5.936 15.877 1.00 91.00 165 GLU A N 1
ATOM 1294 C CA . GLU A 1 165 ? -2.426 5.563 15.407 1.00 91.00 165 GLU A CA 1
ATOM 1295 C C . GLU A 1 165 ? -2.479 4.551 14.261 1.00 91.00 165 GLU A C 1
ATOM 1297 O O . GLU A 1 165 ? -3.495 3.893 14.008 1.00 91.00 165 GLU A O 1
ATOM 1302 N N . TRP A 1 166 ? -1.348 4.459 13.561 1.00 94.12 166 TRP A N 1
ATOM 1303 C CA . TRP A 1 166 ? -1.090 3.541 12.461 1.00 94.12 166 TRP A CA 1
ATOM 1304 C C . TRP A 1 166 ? 0.231 2.821 12.722 1.00 94.12 166 TRP A C 1
ATOM 1306 O O . TRP A 1 166 ? 1.202 3.433 13.165 1.00 94.12 166 TRP A O 1
ATOM 1316 N N . GLN A 1 167 ? 0.277 1.525 12.432 1.00 95.94 167 GLN A N 1
ATOM 1317 C CA . GLN A 1 167 ? 1.488 0.724 12.538 1.00 95.94 167 GLN A CA 1
ATOM 1318 C C . GLN A 1 167 ? 2.378 0.975 11.320 1.00 95.94 167 GLN A C 1
ATOM 1320 O O . GLN A 1 167 ? 1.962 0.738 10.189 1.00 95.94 167 GLN A O 1
ATOM 1325 N N . GLU A 1 168 ? 3.616 1.404 11.539 1.00 95.44 168 GLU A N 1
ATOM 1326 C CA . GLU A 1 168 ? 4.598 1.504 10.462 1.00 95.44 168 GLU A CA 1
ATOM 1327 C C . GLU A 1 168 ? 5.099 0.112 10.052 1.00 95.44 168 GLU A C 1
ATOM 1329 O O . GLU A 1 168 ? 5.525 -0.687 10.887 1.00 95.44 168 GLU A O 1
ATOM 1334 N N . LEU A 1 169 ? 5.051 -0.179 8.753 1.00 97.31 169 LEU A N 1
ATOM 1335 C CA . LEU A 1 169 ? 5.548 -1.416 8.146 1.00 97.31 169 LEU A CA 1
ATOM 1336 C C . LEU A 1 169 ? 6.898 -1.231 7.432 1.00 97.31 169 LEU A C 1
ATOM 1338 O O . LEU A 1 169 ? 7.441 -2.199 6.887 1.00 97.31 169 LEU A O 1
ATOM 1342 N N . GLY A 1 170 ? 7.440 -0.010 7.452 1.00 93.94 170 GLY A N 1
ATOM 1343 C CA . GLY A 1 170 ? 8.704 0.381 6.833 1.00 93.94 170 GLY A CA 1
ATOM 1344 C C . GLY A 1 170 ? 8.634 0.466 5.306 1.00 93.94 170 GLY A C 1
ATOM 1345 O O . GLY A 1 170 ? 7.551 0.532 4.719 1.00 93.94 170 GLY A O 1
ATOM 1346 N N . GLY A 1 171 ? 9.808 0.427 4.673 1.00 87.62 171 GLY A N 1
ATOM 1347 C CA . GLY A 1 171 ? 9.975 0.629 3.231 1.00 87.62 171 GLY A CA 1
ATOM 1348 C C . GLY A 1 171 ? 9.973 2.109 2.838 1.00 87.62 171 GLY A C 1
ATOM 1349 O O . GLY A 1 171 ? 9.727 2.979 3.669 1.00 87.62 171 GLY A O 1
ATOM 1350 N N . VAL A 1 172 ? 10.276 2.386 1.569 1.00 83.00 172 VAL A N 1
ATOM 1351 C CA . VAL A 1 172 ? 10.222 3.732 0.979 1.00 83.00 172 VAL A CA 1
ATOM 1352 C C . VAL A 1 172 ? 9.588 3.609 -0.401 1.00 83.00 172 VAL A C 1
ATOM 1354 O O . VAL A 1 172 ? 10.187 3.028 -1.305 1.00 83.00 172 VAL A O 1
ATOM 1357 N N . PHE A 1 173 ? 8.374 4.131 -0.550 1.00 81.38 173 PHE A N 1
ATOM 1358 C CA . PHE A 1 173 ? 7.528 3.903 -1.718 1.00 81.38 173 PHE A CA 1
ATOM 1359 C C . PHE A 1 173 ? 7.329 5.159 -2.560 1.00 81.38 173 PHE A C 1
ATOM 1361 O O . PHE A 1 173 ? 7.233 6.272 -2.045 1.00 81.38 173 PHE A O 1
ATOM 1368 N N . THR A 1 174 ? 7.251 4.949 -3.872 1.00 78.50 174 THR A N 1
ATOM 1369 C CA . THR A 1 174 ? 7.023 5.973 -4.906 1.00 78.50 174 THR A CA 1
ATOM 1370 C C . THR A 1 174 ? 5.699 5.767 -5.645 1.00 78.50 174 THR A C 1
ATOM 1372 O O . THR A 1 174 ? 5.380 6.495 -6.582 1.00 78.50 174 THR A O 1
ATOM 1375 N N . SER A 1 175 ? 4.917 4.765 -5.239 1.00 79.81 175 SER A N 1
ATOM 1376 C CA . SER A 1 175 ? 3.568 4.488 -5.730 1.00 79.81 175 SER A CA 1
ATOM 1377 C C . SER A 1 175 ? 2.687 4.007 -4.580 1.00 79.81 175 SER A C 1
ATOM 1379 O O . SER A 1 175 ? 3.236 3.408 -3.660 1.00 79.81 175 SER A O 1
ATOM 1381 N N . PRO A 1 176 ? 1.349 4.157 -4.639 1.00 84.94 176 PRO A N 1
ATOM 1382 C CA . PRO A 1 176 ? 0.445 3.568 -3.649 1.00 84.94 176 PRO A CA 1
ATOM 1383 C C . PRO A 1 176 ? 0.705 2.073 -3.411 1.00 84.94 176 PRO A C 1
ATOM 1385 O O . PRO A 1 176 ? 1.156 1.364 -4.315 1.00 84.94 176 PRO A O 1
ATOM 1388 N N . ILE A 1 177 ? 0.390 1.607 -2.201 1.00 94.12 177 ILE A N 1
ATOM 1389 C CA . ILE A 1 177 ? 0.465 0.188 -1.837 1.00 94.12 177 ILE A CA 1
ATOM 1390 C C . ILE A 1 177 ? -0.762 -0.537 -2.379 1.00 94.12 177 ILE A C 1
ATOM 1392 O O . ILE A 1 177 ? -1.895 -0.157 -2.079 1.00 94.12 177 ILE A O 1
ATOM 1396 N N . HIS A 1 178 ? -0.538 -1.615 -3.120 1.00 95.38 178 HIS A N 1
ATOM 1397 C CA . HIS A 1 178 ? -1.567 -2.572 -3.489 1.00 95.38 178 HIS A CA 1
ATOM 1398 C C . HIS A 1 178 ? -1.571 -3.728 -2.486 1.00 95.38 178 HIS A C 1
ATOM 1400 O O . HIS A 1 178 ? -0.520 -4.277 -2.174 1.00 95.38 178 HIS A O 1
ATOM 1406 N N . ALA A 1 179 ? -2.742 -4.101 -1.977 1.00 96.00 179 ALA A N 1
ATOM 1407 C CA . ALA A 1 179 ? -2.900 -5.173 -1.001 1.00 96.00 179 ALA A CA 1
ATOM 1408 C C . ALA A 1 179 ? -3.918 -6.188 -1.509 1.00 96.00 179 ALA A C 1
ATOM 1410 O O . ALA A 1 179 ? -5.002 -5.814 -1.956 1.00 96.00 179 ALA A O 1
ATOM 1411 N N . VAL A 1 180 ? -3.586 -7.470 -1.397 1.00 94.75 180 VAL A N 1
ATOM 1412 C CA . VAL A 1 180 ? -4.453 -8.569 -1.821 1.00 94.75 180 VAL A CA 1
ATOM 1413 C C . VAL A 1 180 ? -4.466 -9.669 -0.767 1.00 94.75 180 VAL A C 1
ATOM 1415 O O . VAL A 1 180 ? -3.498 -9.877 -0.036 1.00 94.75 180 VAL A O 1
ATOM 1418 N N . SER A 1 181 ? -5.594 -10.366 -0.673 1.00 92.19 181 SER A N 1
ATOM 1419 C CA . SER A 1 181 ? -5.743 -11.579 0.123 1.00 92.19 181 SER A CA 1
ATOM 1420 C C . SER A 1 181 ? -6.157 -12.709 -0.805 1.00 92.19 181 SER A C 1
ATOM 1422 O O . SER A 1 181 ? -7.160 -12.595 -1.507 1.00 92.19 181 SER A O 1
ATOM 1424 N N . TRP A 1 182 ? -5.387 -13.793 -0.807 1.00 86.44 182 TRP A N 1
ATOM 1425 C CA . TRP A 1 182 ? -5.669 -14.981 -1.617 1.00 86.44 182 TRP A CA 1
ATOM 1426 C C . TRP A 1 182 ? -6.059 -16.206 -0.787 1.00 86.44 182 TRP A C 1
ATOM 1428 O O . TRP A 1 182 ? -6.329 -17.280 -1.321 1.00 86.44 182 TRP A O 1
ATOM 1438 N N . GLY A 1 183 ? -6.130 -16.050 0.533 1.00 83.38 183 GLY A N 1
ATOM 1439 C CA . GLY A 1 183 ? -6.544 -17.103 1.444 1.00 83.38 183 GLY A CA 1
ATOM 1440 C C . GLY A 1 183 ? -6.824 -16.570 2.848 1.00 83.38 183 GLY A C 1
ATOM 1441 O O . GLY A 1 183 ? -6.418 -15.452 3.184 1.00 83.38 183 GLY A O 1
ATOM 1442 N N . PRO A 1 184 ? -7.510 -17.359 3.694 1.00 82.62 184 PRO A N 1
ATOM 1443 C CA . PRO A 1 184 ? -7.737 -16.993 5.086 1.00 82.62 184 PRO A CA 1
ATOM 1444 C C . PRO A 1 184 ? -6.419 -16.658 5.786 1.00 82.62 184 PRO A C 1
ATOM 1446 O O . PRO A 1 184 ? -5.456 -17.413 5.686 1.00 82.62 184 PRO A O 1
ATOM 1449 N N . ASN A 1 185 ? -6.388 -15.537 6.509 1.00 85.25 185 ASN A N 1
ATOM 1450 C CA . ASN A 1 185 ? -5.204 -15.055 7.233 1.00 85.25 185 ASN A CA 1
ATOM 1451 C C . ASN A 1 185 ? -3.958 -14.795 6.371 1.00 85.25 185 ASN A C 1
ATOM 1453 O O . ASN A 1 185 ? -2.868 -14.668 6.926 1.00 85.25 185 ASN A O 1
ATOM 1457 N N . ARG A 1 186 ? -4.107 -14.642 5.051 1.00 91.12 186 ARG A N 1
ATOM 1458 C CA . ARG A 1 186 ? -3.014 -14.268 4.151 1.00 91.12 186 ARG A CA 1
ATOM 1459 C C . ARG A 1 186 ? -3.227 -12.869 3.586 1.00 91.12 186 ARG A C 1
ATOM 1461 O O . ARG A 1 186 ? -4.310 -12.567 3.085 1.00 91.12 186 ARG A O 1
ATOM 1468 N N . LEU A 1 187 ? -2.199 -12.033 3.682 1.00 94.62 187 LEU A N 1
ATOM 1469 C CA . LEU A 1 187 ? -2.113 -10.744 3.000 1.00 94.62 187 LEU A CA 1
ATOM 1470 C C . LEU A 1 187 ? -0.773 -10.627 2.297 1.00 94.62 187 LEU A C 1
ATOM 1472 O O . LEU A 1 187 ? 0.251 -10.980 2.882 1.00 94.62 187 LEU A O 1
ATOM 1476 N N . ASP A 1 188 ? -0.793 -10.041 1.111 1.00 95.88 188 ASP A N 1
ATOM 1477 C CA . ASP A 1 188 ? 0.389 -9.723 0.325 1.00 95.88 188 ASP A CA 1
ATOM 1478 C C . ASP A 1 188 ? 0.278 -8.266 -0.127 1.00 95.88 188 ASP A C 1
ATOM 1480 O O . ASP A 1 188 ? -0.767 -7.821 -0.613 1.00 95.88 188 ASP A O 1
ATOM 1484 N N . LEU A 1 189 ? 1.346 -7.511 0.110 1.00 97.44 189 LEU A N 1
ATOM 1485 C CA . LEU A 1 189 ? 1.469 -6.092 -0.190 1.00 97.44 189 LEU A CA 1
ATOM 1486 C C . LEU A 1 189 ? 2.498 -5.902 -1.288 1.00 97.44 189 LEU A C 1
ATOM 1488 O O . LEU A 1 189 ? 3.594 -6.451 -1.199 1.00 97.44 189 LEU A O 1
ATOM 1492 N N . PHE A 1 190 ? 2.166 -5.055 -2.251 1.00 96.50 190 PHE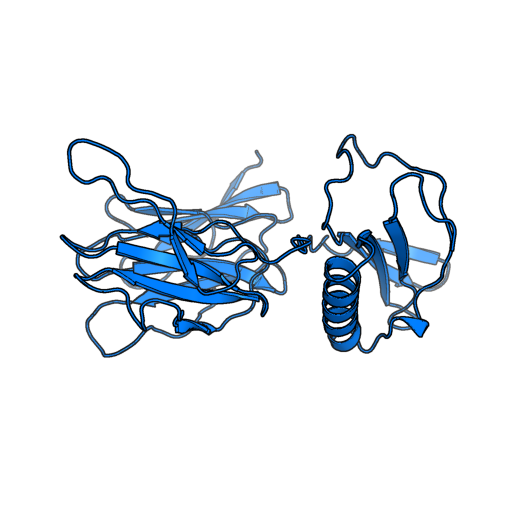 A N 1
ATOM 1493 C CA . PHE A 1 190 ? 3.019 -4.687 -3.368 1.00 96.50 190 PHE A CA 1
ATOM 1494 C C . PHE A 1 190 ? 3.104 -3.175 -3.467 1.00 96.50 190 PHE A C 1
ATOM 1496 O O . PHE A 1 190 ? 2.112 -2.468 -3.298 1.00 96.50 190 PHE A O 1
ATOM 1503 N N . GLY A 1 191 ? 4.285 -2.665 -3.774 1.00 93.06 191 GLY A N 1
ATOM 1504 C CA . GLY A 1 191 ? 4.465 -1.250 -4.053 1.00 93.06 191 GLY A CA 1
ATOM 1505 C C . GLY A 1 191 ? 5.747 -1.017 -4.824 1.00 93.06 191 GLY A C 1
ATOM 1506 O O . GLY A 1 191 ? 6.704 -1.785 -4.701 1.00 93.06 191 GLY A O 1
ATOM 1507 N N . ARG A 1 192 ? 5.778 0.052 -5.619 1.00 89.69 192 ARG A N 1
ATOM 1508 C CA . ARG A 1 192 ? 7.011 0.486 -6.262 1.00 89.69 192 ARG A CA 1
ATOM 1509 C C . ARG A 1 192 ? 7.873 1.210 -5.235 1.00 89.69 192 ARG A C 1
ATOM 1511 O O . ARG A 1 192 ? 7.464 2.231 -4.678 1.00 89.69 192 ARG A O 1
ATOM 1518 N N . GLY A 1 193 ? 9.043 0.651 -4.963 1.00 78.81 193 GLY A N 1
ATOM 1519 C CA . GLY A 1 193 ? 10.050 1.236 -4.094 1.00 78.81 193 GLY A CA 1
ATOM 1520 C C . GLY A 1 193 ? 10.811 2.379 -4.766 1.00 78.81 193 GLY A C 1
ATOM 1521 O O . GLY A 1 193 ? 10.429 2.892 -5.823 1.00 78.81 193 GLY A O 1
ATOM 1522 N N . GLN A 1 194 ? 11.921 2.767 -4.145 1.00 75.44 194 GLN A N 1
ATOM 1523 C CA . GLN A 1 194 ? 12.943 3.587 -4.797 1.00 75.44 194 GLN A CA 1
ATOM 1524 C C . GLN A 1 194 ? 13.551 2.828 -5.987 1.00 75.44 194 GLN A C 1
ATOM 1526 O O . GLN A 1 194 ? 13.438 1.607 -6.073 1.00 75.44 194 GLN A O 1
ATOM 1531 N N . ASP A 1 195 ? 14.147 3.551 -6.934 1.00 76.94 195 ASP A N 1
ATOM 1532 C CA . ASP A 1 195 ? 14.788 2.969 -8.124 1.00 76.94 195 ASP A CA 1
ATOM 1533 C C . ASP A 1 195 ? 13.856 2.114 -8.998 1.00 76.94 195 ASP A C 1
ATOM 1535 O O . ASP A 1 195 ? 14.301 1.223 -9.715 1.00 76.94 195 ASP A O 1
ATOM 1539 N N . ASN A 1 196 ? 12.549 2.394 -8.957 1.00 75.88 196 ASN A N 1
ATOM 1540 C CA . ASN A 1 196 ? 11.528 1.726 -9.763 1.00 75.88 196 ASN A CA 1
ATOM 1541 C C . ASN A 1 196 ? 11.413 0.208 -9.533 1.00 75.88 196 ASN A C 1
ATOM 1543 O O . ASN A 1 196 ? 10.919 -0.511 -10.394 1.00 75.88 196 ASN A O 1
ATOM 1547 N N . ILE A 1 197 ? 11.810 -0.306 -8.371 1.00 82.62 197 ILE A N 1
ATOM 1548 C CA . ILE A 1 197 ? 11.715 -1.743 -8.081 1.00 82.62 197 ILE A CA 1
ATOM 1549 C C . ILE A 1 197 ? 10.359 -2.141 -7.489 1.00 82.62 197 ILE A C 1
ATOM 1551 O O . ILE A 1 197 ? 9.755 -1.376 -6.738 1.00 82.62 197 ILE A O 1
ATOM 1555 N N . CYS A 1 198 ? 9.887 -3.358 -7.763 1.00 92.38 198 CYS A N 1
ATOM 1556 C CA . CYS A 1 198 ? 8.718 -3.913 -7.080 1.00 92.38 198 CYS A CA 1
ATOM 1557 C C . CYS A 1 198 ? 9.126 -4.500 -5.723 1.00 92.38 198 CYS A C 1
ATOM 1559 O O . CYS A 1 198 ? 9.939 -5.422 -5.667 1.00 92.38 198 CYS A O 1
ATOM 1561 N N . LEU A 1 199 ? 8.543 -3.999 -4.635 1.00 94.69 199 LEU A N 1
ATOM 1562 C CA . LEU A 1 199 ? 8.717 -4.558 -3.297 1.00 94.69 199 LEU A CA 1
ATOM 1563 C C . LEU A 1 199 ? 7.479 -5.347 -2.881 1.00 94.69 199 LEU A C 1
ATOM 1565 O O . LEU A 1 199 ? 6.353 -4.923 -3.144 1.00 94.69 199 LEU A O 1
ATOM 1569 N N . HIS A 1 200 ? 7.708 -6.460 -2.191 1.00 96.19 200 HIS A N 1
ATOM 1570 C CA . HIS A 1 200 ? 6.684 -7.347 -1.660 1.00 96.19 200 HIS A CA 1
ATOM 1571 C C . HIS A 1 200 ? 6.848 -7.548 -0.153 1.00 96.19 200 HIS A C 1
ATOM 1573 O O . HIS A 1 200 ? 7.963 -7.640 0.357 1.00 96.19 200 HIS A O 1
ATOM 1579 N N . LYS A 1 201 ? 5.735 -7.612 0.576 1.00 96.75 201 LYS A N 1
ATOM 1580 C CA . LYS A 1 201 ? 5.694 -7.952 2.003 1.00 96.75 201 LYS A CA 1
ATOM 1581 C C . LYS A 1 201 ? 4.421 -8.713 2.289 1.00 96.75 201 LYS A C 1
ATOM 1583 O O . LYS A 1 201 ? 3.360 -8.322 1.820 1.00 96.75 201 LYS A O 1
ATOM 1588 N N . TRP A 1 202 ? 4.499 -9.735 3.128 1.00 95.00 202 TRP A N 1
ATOM 1589 C CA . TRP A 1 202 ? 3.336 -10.563 3.407 1.00 95.00 202 TRP A CA 1
ATOM 1590 C C . TRP A 1 202 ? 3.132 -10.846 4.889 1.00 95.00 202 TRP A C 1
ATOM 1592 O O . TRP A 1 202 ? 4.029 -10.699 5.729 1.00 95.00 202 TRP A O 1
ATOM 1602 N N . TRP A 1 203 ? 1.913 -11.270 5.190 1.00 94.25 203 TRP A N 1
ATOM 1603 C CA . TRP A 1 203 ? 1.477 -11.806 6.468 1.00 94.25 203 TRP A CA 1
ATOM 1604 C C . TRP A 1 203 ? 0.846 -13.174 6.221 1.00 94.25 203 TRP A C 1
ATOM 1606 O O . TRP A 1 203 ? -0.065 -13.272 5.407 1.00 94.25 203 TRP A O 1
ATOM 1616 N N . ASP A 1 204 ? 1.266 -14.210 6.945 1.00 90.56 204 ASP A N 1
ATOM 1617 C CA . ASP A 1 204 ? 0.727 -15.576 6.815 1.00 90.56 204 ASP A CA 1
ATOM 1618 C C . ASP A 1 204 ? -0.035 -16.081 8.053 1.00 90.56 204 ASP A C 1
ATOM 1620 O O . ASP A 1 204 ? -0.585 -17.179 8.039 1.00 90.56 204 ASP A O 1
ATOM 1624 N N . GLY A 1 205 ? -0.053 -15.307 9.140 1.00 86.50 205 GLY A N 1
ATOM 1625 C CA . GLY A 1 205 ? -0.698 -15.680 10.400 1.00 86.50 205 GLY A CA 1
ATOM 1626 C C . GLY A 1 205 ? -0.032 -16.833 11.149 1.00 86.50 205 GLY A C 1
ATOM 1627 O O . GLY A 1 205 ? -0.549 -17.232 12.189 1.00 86.50 205 GLY A O 1
ATOM 1628 N N . ALA A 1 206 ? 1.097 -17.357 10.663 1.00 84.62 206 ALA A N 1
ATOM 1629 C CA . ALA A 1 206 ? 1.828 -18.443 11.311 1.00 84.62 206 ALA A CA 1
ATOM 1630 C C . ALA A 1 206 ? 2.753 -17.941 12.433 1.00 84.62 206 ALA A C 1
ATOM 1632 O O . ALA A 1 206 ? 3.206 -18.729 13.264 1.00 84.62 206 ALA A O 1
ATOM 1633 N N . ARG A 1 207 ? 3.037 -16.633 12.465 1.00 82.94 207 ARG A N 1
ATOM 1634 C CA . ARG A 1 207 ? 3.868 -15.980 13.483 1.00 82.94 207 ARG A CA 1
ATOM 1635 C C . ARG A 1 207 ? 3.344 -14.597 13.853 1.00 82.94 207 ARG A C 1
ATOM 1637 O O . ARG A 1 207 ? 2.613 -13.974 13.085 1.00 82.94 207 ARG A O 1
ATOM 1644 N N . ASP A 1 208 ? 3.793 -14.098 15.002 1.00 83.00 208 ASP A N 1
ATOM 1645 C CA . ASP A 1 208 ? 3.548 -12.721 15.425 1.00 83.00 208 ASP A CA 1
ATOM 1646 C C . ASP A 1 208 ? 4.378 -11.758 14.572 1.00 83.00 208 ASP A C 1
ATOM 1648 O O . ASP A 1 208 ? 5.551 -11.493 14.844 1.00 83.00 208 ASP A O 1
ATOM 1652 N N . GLY A 1 209 ? 3.771 -11.241 13.505 1.00 90.00 209 GLY A N 1
ATOM 1653 C CA . GLY A 1 209 ? 4.339 -10.150 12.724 1.00 90.00 209 GLY A CA 1
ATOM 1654 C C . GLY A 1 209 ? 4.409 -10.402 11.224 1.00 90.00 209 GLY A C 1
ATOM 1655 O O . GLY A 1 209 ? 4.324 -11.521 10.723 1.00 90.00 209 GLY A O 1
ATOM 1656 N N . TRP A 1 210 ? 4.628 -9.307 10.503 1.00 95.56 210 TRP A N 1
ATOM 1657 C CA . TRP A 1 210 ? 4.848 -9.319 9.065 1.00 95.56 210 TRP A CA 1
ATOM 1658 C C . TRP A 1 210 ? 6.231 -9.858 8.689 1.00 95.56 210 TRP A C 1
ATOM 1660 O O . TRP A 1 210 ? 7.201 -9.754 9.449 1.00 95.56 210 TRP A O 1
ATOM 1670 N N . PHE A 1 211 ? 6.354 -10.386 7.473 1.00 96.00 211 PHE A N 1
ATOM 1671 C CA . PHE A 1 211 ? 7.647 -10.641 6.829 1.00 96.00 211 PHE A CA 1
ATOM 1672 C C . PHE A 1 211 ? 8.356 -9.360 6.438 1.00 96.00 211 PHE A C 1
ATOM 1674 O O . PHE A 1 211 ? 7.770 -8.282 6.481 1.00 96.00 211 PHE A O 1
ATOM 1681 N N . GLY A 1 212 ? 9.664 -9.453 6.199 1.00 95.75 212 GLY A N 1
ATOM 1682 C CA . GLY A 1 212 ? 10.448 -8.326 5.704 1.00 95.75 212 GLY A CA 1
ATOM 1683 C C . GLY A 1 212 ? 9.952 -7.896 4.325 1.00 95.75 212 GLY A C 1
ATOM 1684 O O . GLY A 1 212 ? 9.291 -8.671 3.642 1.00 95.75 212 GLY A O 1
ATOM 1685 N N . TRP A 1 213 ? 10.248 -6.655 3.937 1.00 95.69 213 TRP A N 1
ATOM 1686 C CA . TRP A 1 213 ? 10.123 -6.287 2.528 1.00 95.69 213 TRP A CA 1
ATOM 1687 C C . TRP A 1 213 ? 11.181 -7.050 1.732 1.00 95.69 213 TRP A C 1
ATOM 1689 O O . TRP A 1 213 ? 12.351 -7.051 2.118 1.00 95.69 213 TRP A O 1
ATOM 1699 N N . GLU A 1 214 ? 10.769 -7.676 0.639 1.00 94.00 214 GLU A N 1
ATOM 1700 C CA . GLU A 1 214 ? 11.646 -8.336 -0.322 1.00 94.00 214 GLU A CA 1
ATOM 1701 C C . GLU A 1 214 ? 11.480 -7.724 -1.715 1.00 94.00 214 GLU A C 1
ATOM 1703 O O . GLU A 1 214 ? 10.466 -7.097 -2.026 1.00 94.00 214 GLU A O 1
ATOM 1708 N N . LEU A 1 215 ? 12.506 -7.886 -2.544 1.00 90.25 215 LEU A N 1
ATOM 1709 C CA . LEU A 1 215 ? 12.530 -7.406 -3.918 1.00 90.25 215 LEU A CA 1
ATOM 1710 C C . LEU A 1 215 ? 11.968 -8.474 -4.862 1.00 90.25 215 LEU A C 1
ATOM 1712 O O . LEU A 1 215 ? 12.472 -9.595 -4.904 1.00 90.25 215 LEU A O 1
ATOM 1716 N N . LEU A 1 216 ? 10.999 -8.096 -5.694 1.00 89.88 216 LEU A N 1
ATOM 1717 C CA . LEU A 1 216 ? 10.594 -8.875 -6.865 1.00 89.88 216 LEU A CA 1
ATOM 1718 C C . LEU A 1 216 ? 11.505 -8.505 -8.039 1.00 89.88 216 LEU A C 1
ATOM 1720 O O . LEU A 1 216 ? 11.205 -7.611 -8.831 1.00 89.88 216 LEU A O 1
ATOM 1724 N N . HIS A 1 217 ? 12.656 -9.176 -8.100 1.00 78.88 217 HIS A N 1
ATOM 1725 C CA . HIS A 1 217 ? 13.696 -8.970 -9.110 1.00 78.88 217 HIS A CA 1
ATOM 1726 C C . HIS A 1 217 ? 13.169 -9.133 -10.542 1.00 78.88 217 HIS A C 1
ATOM 1728 O O . HIS A 1 217 ? 12.343 -10.002 -10.791 1.00 78.88 217 HIS A O 1
ATOM 1734 N N . GLY A 1 218 ? 13.739 -8.393 -11.501 1.00 72.75 218 GLY A N 1
ATOM 1735 C CA . GLY A 1 218 ? 13.641 -8.718 -12.933 1.00 72.75 218 GLY A CA 1
ATOM 1736 C C . GLY A 1 218 ? 13.161 -7.591 -13.845 1.00 72.75 218 GLY A C 1
ATOM 1737 O O . GLY A 1 218 ? 13.437 -7.649 -15.038 1.00 72.75 218 GLY A O 1
ATOM 1738 N N . VAL A 1 219 ? 12.515 -6.550 -13.312 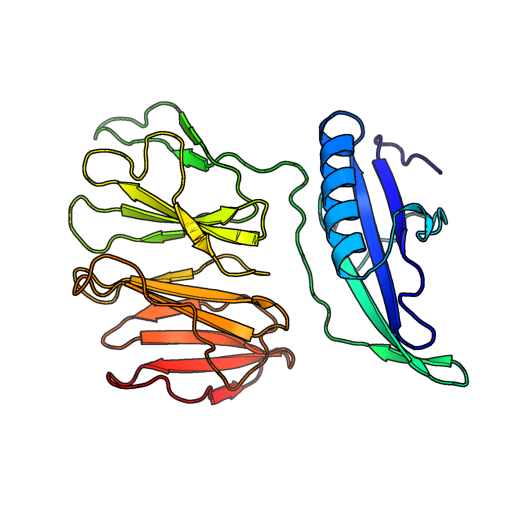1.00 81.25 219 VAL A N 1
ATOM 1739 C CA . VAL A 1 219 ? 12.041 -5.409 -14.112 1.00 81.25 219 VAL A CA 1
ATOM 1740 C C . VAL A 1 219 ? 12.054 -4.108 -13.308 1.00 81.25 219 VAL A C 1
ATOM 1742 O O . VAL A 1 219 ? 11.822 -4.112 -12.097 1.00 81.25 219 VAL A O 1
ATOM 1745 N N . LEU A 1 220 ? 12.324 -2.995 -13.993 1.00 77.69 220 LEU A N 1
ATOM 1746 C CA . LEU A 1 220 ? 12.105 -1.650 -13.466 1.00 77.69 220 LEU A CA 1
ATOM 1747 C C . LEU A 1 220 ? 10.722 -1.163 -13.897 1.00 77.69 220 LEU A C 1
ATOM 1749 O O . LEU A 1 220 ? 10.385 -1.182 -15.079 1.00 77.69 220 LEU A O 1
ATOM 1753 N N . LEU A 1 221 ? 9.925 -0.721 -12.934 1.00 76.44 221 LEU A N 1
ATOM 1754 C CA . LEU A 1 221 ? 8.534 -0.337 -13.108 1.00 76.44 221 LEU A CA 1
ATOM 1755 C C . LEU A 1 221 ? 8.368 1.140 -13.475 1.00 76.44 221 LEU A C 1
ATOM 1757 O O . LEU A 1 221 ? 8.756 2.040 -12.728 1.00 76.44 221 LEU A O 1
ATOM 1761 N N . GLY A 1 222 ? 7.671 1.396 -14.578 1.00 70.94 222 GLY A N 1
ATOM 1762 C CA . GLY A 1 222 ? 7.158 2.716 -14.936 1.00 70.94 222 GLY A CA 1
ATOM 1763 C C . GLY A 1 222 ? 5.938 3.137 -14.104 1.00 70.94 222 GLY A C 1
ATOM 1764 O O . GLY A 1 222 ? 5.719 4.331 -13.910 1.00 70.94 222 GLY A O 1
ATOM 1765 N N . GLY A 1 223 ? 5.184 2.181 -13.540 1.00 75.31 223 GLY A N 1
ATOM 1766 C CA . GLY A 1 223 ? 3.954 2.445 -12.776 1.00 75.31 223 GLY A CA 1
ATOM 1767 C C . GLY A 1 223 ? 3.762 1.579 -11.519 1.00 75.31 223 GLY A C 1
ATOM 1768 O O . GLY A 1 223 ? 4.617 0.749 -11.204 1.00 75.31 223 GLY A O 1
ATOM 1769 N N . PRO A 1 224 ? 2.653 1.770 -10.774 1.00 83.00 224 PRO A N 1
ATOM 1770 C CA . PRO A 1 224 ? 2.331 0.953 -9.603 1.00 83.00 224 PRO A CA 1
ATOM 1771 C C . PRO A 1 224 ? 2.097 -0.520 -9.984 1.00 83.00 224 PRO A C 1
ATOM 1773 O O . PRO A 1 224 ? 1.384 -0.779 -10.959 1.00 83.00 224 PRO A O 1
ATOM 1776 N N . PRO A 1 225 ? 2.616 -1.491 -9.207 1.00 89.50 225 PRO A N 1
ATOM 1777 C CA . PRO A 1 225 ? 2.228 -2.886 -9.363 1.00 89.50 225 PRO A CA 1
ATOM 1778 C C . PRO A 1 225 ? 0.786 -3.107 -8.890 1.00 89.50 225 PRO A C 1
ATOM 1780 O O . PRO A 1 225 ? 0.346 -2.541 -7.889 1.00 89.50 225 PRO A O 1
ATOM 1783 N N . THR A 1 226 ? 0.055 -3.959 -9.602 1.00 91.50 226 THR A N 1
ATOM 1784 C CA . THR A 1 226 ? -1.302 -4.401 -9.262 1.00 91.50 226 THR A CA 1
ATOM 1785 C C . THR A 1 226 ? -1.299 -5.912 -9.127 1.00 91.50 226 THR A C 1
ATOM 1787 O O . THR A 1 226 ? -0.878 -6.603 -10.050 1.00 91.50 226 THR A O 1
ATOM 1790 N N . ALA A 1 227 ? -1.771 -6.425 -7.994 1.00 92.69 227 ALA A N 1
ATOM 1791 C CA . ALA A 1 227 ? -1.803 -7.856 -7.731 1.00 92.69 227 ALA A CA 1
ATOM 1792 C C . ALA A 1 227 ? -3.236 -8.381 -7.743 1.00 92.69 227 ALA A C 1
ATOM 1794 O O . ALA A 1 227 ? -4.164 -7.729 -7.272 1.00 92.69 227 ALA A O 1
ATOM 1795 N N . VAL A 1 228 ? -3.420 -9.583 -8.265 1.00 89.81 228 VAL A N 1
ATOM 1796 C CA . VAL A 1 228 ? -4.707 -10.270 -8.293 1.00 89.81 228 VAL A CA 1
ATOM 1797 C C . VAL A 1 228 ? -4.521 -11.705 -7.843 1.00 89.81 228 VAL A C 1
ATOM 1799 O O . VAL A 1 228 ? -3.435 -12.274 -7.926 1.00 89.81 228 VAL A O 1
ATOM 1802 N N . SER A 1 229 ? -5.602 -12.296 -7.349 1.00 86.69 229 SER A N 1
ATOM 1803 C CA . SER A 1 229 ? -5.602 -13.706 -7.008 1.00 86.69 229 SER A CA 1
ATOM 1804 C C . SER A 1 229 ? -6.847 -14.409 -7.512 1.00 86.69 229 SER A C 1
ATOM 1806 O O . SER A 1 229 ? -7.972 -14.019 -7.192 1.00 86.69 229 SER A O 1
ATOM 1808 N N . LEU A 1 230 ? -6.625 -15.483 -8.271 1.00 73.94 230 LEU A N 1
ATOM 1809 C CA . LEU A 1 230 ? -7.648 -16.448 -8.649 1.00 73.94 230 LEU A CA 1
ATOM 1810 C C . LEU A 1 230 ? -7.012 -17.842 -8.798 1.00 73.94 230 LEU A C 1
ATOM 1812 O O . LEU A 1 230 ? -6.741 -18.293 -9.905 1.00 73.94 230 LEU A O 1
ATOM 1816 N N . ASN A 1 231 ? -6.795 -18.538 -7.674 1.00 73.00 231 ASN A N 1
ATOM 1817 C CA . ASN A 1 231 ? -6.045 -19.812 -7.581 1.00 73.00 231 ASN A CA 1
ATOM 1818 C C . ASN A 1 231 ? -4.522 -19.686 -7.786 1.00 73.00 231 ASN A C 1
ATOM 1820 O O . ASN A 1 231 ? -3.860 -20.637 -8.192 1.00 73.00 231 ASN A O 1
ATOM 1824 N N . GLY A 1 232 ? -3.982 -18.516 -7.475 1.00 81.25 232 GLY A N 1
ATOM 1825 C CA . GLY A 1 232 ? -2.577 -18.140 -7.602 1.00 81.25 232 GLY A CA 1
ATOM 1826 C C . GLY A 1 232 ? -2.416 -16.695 -7.143 1.00 81.25 232 GLY A C 1
ATOM 1827 O O . GLY A 1 232 ? -3.407 -16.070 -6.749 1.00 81.25 232 GLY A O 1
ATOM 1828 N N . LEU A 1 233 ? -1.194 -16.176 -7.157 1.00 92.00 233 LEU A N 1
ATOM 1829 C CA . LEU A 1 233 ? -0.939 -14.759 -6.928 1.00 92.00 233 LEU A CA 1
ATOM 1830 C C . LEU A 1 233 ? -0.158 -14.227 -8.121 1.00 92.00 233 LEU A C 1
ATOM 1832 O O . LEU A 1 233 ? 0.982 -14.632 -8.339 1.00 92.00 233 LEU A O 1
ATOM 1836 N N . ASP A 1 234 ? -0.795 -13.335 -8.864 1.00 94.06 234 ASP A N 1
ATOM 1837 C CA . ASP A 1 234 ? -0.279 -12.741 -10.090 1.00 94.06 234 ASP A CA 1
ATOM 1838 C C . ASP A 1 234 ? -0.129 -11.236 -9.872 1.00 94.06 234 ASP A C 1
ATOM 1840 O O . ASP A 1 234 ? -0.976 -10.596 -9.242 1.00 94.06 234 ASP A O 1
ATOM 1844 N N . VAL A 1 235 ? 0.951 -10.659 -10.381 1.00 94.81 235 VAL A N 1
ATOM 1845 C CA . VAL A 1 235 ? 1.282 -9.241 -10.257 1.00 94.81 235 VAL A CA 1
ATOM 1846 C C . VAL A 1 235 ? 1.568 -8.694 -11.641 1.00 94.81 235 VAL A C 1
ATOM 1848 O O . VAL A 1 235 ? 2.340 -9.265 -12.407 1.00 94.81 235 VAL A O 1
ATOM 1851 N N . PHE A 1 236 ? 0.954 -7.561 -11.947 1.00 93.88 236 PHE A N 1
ATOM 1852 C CA . PHE A 1 236 ? 1.088 -6.861 -13.212 1.00 93.88 236 PHE A CA 1
ATOM 1853 C C . PHE A 1 236 ? 1.621 -5.460 -12.972 1.00 93.88 236 PHE A C 1
ATOM 1855 O O . PHE A 1 236 ? 1.222 -4.791 -12.015 1.00 93.88 236 PHE A O 1
ATOM 1862 N N . ALA A 1 237 ? 2.497 -4.993 -13.849 1.00 90.56 237 ALA A N 1
ATOM 1863 C CA . ALA A 1 237 ? 2.999 -3.630 -13.797 1.00 90.56 237 ALA A CA 1
ATOM 1864 C C . ALA A 1 237 ? 3.468 -3.170 -15.179 1.00 90.56 237 ALA A C 1
ATOM 1866 O O . ALA A 1 237 ? 3.852 -3.979 -16.019 1.00 90.56 237 ALA A O 1
ATOM 1867 N N . THR A 1 238 ? 3.466 -1.859 -15.406 1.00 88.69 238 THR A N 1
ATOM 1868 C CA . THR A 1 238 ? 4.104 -1.288 -16.601 1.00 88.69 238 THR A CA 1
ATOM 1869 C C . THR A 1 238 ? 5.600 -1.147 -16.335 1.00 88.69 238 THR A C 1
ATOM 1871 O O . THR A 1 238 ? 5.972 -0.645 -15.272 1.00 88.69 238 THR A O 1
ATOM 1874 N N . GLY A 1 239 ? 6.451 -1.574 -17.267 1.00 81.75 239 GLY A N 1
ATOM 1875 C CA . GLY A 1 239 ? 7.898 -1.366 -17.226 1.00 81.75 239 GLY A CA 1
ATOM 1876 C C . GLY A 1 239 ? 8.300 0.053 -17.637 1.00 81.75 239 GLY A C 1
ATOM 1877 O O . GLY A 1 239 ? 7.494 0.813 -18.170 1.00 81.75 239 GLY A O 1
ATOM 1878 N N . THR A 1 240 ? 9.556 0.440 -17.405 1.00 82.12 240 THR A N 1
ATOM 1879 C CA . THR A 1 240 ? 10.094 1.739 -17.871 1.00 82.12 240 THR A CA 1
ATOM 1880 C C . THR A 1 240 ? 10.193 1.850 -19.399 1.00 82.12 240 THR A C 1
ATOM 1882 O O . THR A 1 240 ? 10.437 2.927 -19.930 1.00 82.12 240 THR A O 1
ATOM 1885 N N . ASP A 1 241 ? 10.025 0.736 -20.104 1.00 80.88 241 ASP A N 1
ATOM 1886 C CA . ASP A 1 241 ? 9.953 0.605 -21.562 1.00 80.88 241 ASP A CA 1
ATOM 1887 C C . ASP A 1 241 ? 8.513 0.679 -22.108 1.00 80.88 241 ASP A C 1
ATOM 1889 O O . ASP A 1 241 ? 8.301 0.476 -23.302 1.00 80.88 241 ASP A O 1
ATOM 1893 N N . ASN A 1 242 ? 7.530 0.977 -21.249 1.00 81.56 242 ASN A N 1
ATOM 1894 C CA . ASN A 1 242 ? 6.095 0.981 -21.549 1.00 81.56 242 ASN A CA 1
ATOM 1895 C C . ASN A 1 242 ? 5.506 -0.388 -21.936 1.00 81.56 242 ASN A C 1
ATOM 1897 O O . ASN A 1 242 ? 4.384 -0.442 -22.441 1.00 81.56 242 ASN A O 1
ATOM 1901 N N . ALA A 1 243 ? 6.204 -1.497 -21.679 1.00 85.12 243 ALA A N 1
ATOM 1902 C CA . ALA A 1 243 ? 5.617 -2.826 -21.814 1.00 85.12 243 ALA A CA 1
ATOM 1903 C C . ALA A 1 243 ? 4.836 -3.220 -20.552 1.00 85.12 243 ALA A C 1
ATOM 1905 O O . ALA A 1 243 ? 5.162 -2.810 -19.436 1.00 85.12 243 ALA A O 1
ATOM 1906 N N . CYS A 1 244 ? 3.809 -4.050 -20.716 1.00 91.81 244 CYS A N 1
ATOM 1907 C CA . CYS A 1 244 ? 3.158 -4.715 -19.595 1.00 91.81 244 CYS A CA 1
ATOM 1908 C C . CYS A 1 244 ? 3.999 -5.923 -19.171 1.00 91.81 244 CYS A C 1
ATOM 1910 O O . CYS A 1 244 ? 4.381 -6.740 -20.010 1.00 91.81 244 CYS A O 1
ATOM 1912 N N . TYR A 1 245 ? 4.272 -6.046 -17.877 1.00 93.81 245 TYR A N 1
ATOM 1913 C CA . TYR A 1 245 ? 4.972 -7.179 -17.285 1.00 93.81 245 TYR A CA 1
ATOM 1914 C C . TYR A 1 245 ? 4.065 -7.932 -16.325 1.00 93.81 245 TYR A C 1
ATOM 1916 O O . TYR A 1 245 ? 3.239 -7.334 -15.633 1.00 93.81 245 TYR A O 1
ATOM 1924 N N . HIS A 1 246 ? 4.271 -9.241 -16.270 1.00 94.12 246 HIS A N 1
ATOM 1925 C CA . HIS A 1 246 ? 3.569 -10.179 -15.412 1.00 94.12 246 HIS A CA 1
ATOM 1926 C C . HIS A 1 246 ? 4.575 -10.997 -14.596 1.00 94.12 246 HIS A C 1
ATOM 1928 O O . HIS A 1 246 ? 5.542 -11.522 -15.139 1.00 94.12 246 HIS A O 1
ATOM 1934 N N . GLY A 1 247 ? 4.378 -11.079 -13.285 1.00 93.00 247 GLY A N 1
ATOM 1935 C CA . GLY A 1 247 ? 5.152 -11.921 -12.377 1.00 93.00 247 GLY A CA 1
ATOM 1936 C C . GLY A 1 247 ? 4.198 -12.660 -11.450 1.00 93.00 247 GLY A C 1
ATOM 1937 O O . GLY A 1 247 ? 3.185 -12.098 -11.046 1.00 93.00 247 GLY A O 1
ATOM 1938 N N . TRP A 1 248 ? 4.494 -13.910 -11.106 1.00 93.31 248 TRP A N 1
ATOM 1939 C CA . TRP A 1 248 ? 3.556 -14.737 -10.347 1.00 93.31 248 TRP A CA 1
ATOM 1940 C C . TRP A 1 248 ? 4.249 -15.614 -9.308 1.00 93.31 248 TRP A C 1
ATOM 1942 O O . TRP A 1 248 ? 5.434 -15.944 -9.416 1.00 93.31 248 TRP A O 1
ATOM 1952 N N . TRP A 1 249 ? 3.484 -16.001 -8.293 1.00 91.62 249 TRP A N 1
ATOM 1953 C CA . TRP A 1 249 ? 3.870 -16.964 -7.270 1.00 91.62 249 TRP A CA 1
ATOM 1954 C C . TRP A 1 249 ? 3.409 -18.368 -7.666 1.00 91.62 249 TRP A C 1
ATOM 1956 O O . TRP A 1 249 ? 2.223 -18.586 -7.921 1.00 91.62 249 TRP A O 1
ATOM 1966 N N . ASP A 1 250 ? 4.315 -19.349 -7.664 1.00 87.81 250 ASP A N 1
ATOM 1967 C CA . ASP A 1 250 ? 3.991 -20.733 -8.058 1.00 87.81 250 ASP A CA 1
ATOM 1968 C C . ASP A 1 250 ? 3.559 -21.647 -6.895 1.00 87.81 250 ASP A C 1
ATOM 1970 O O . ASP A 1 250 ? 3.338 -22.843 -7.086 1.00 87.81 250 ASP A O 1
ATOM 1974 N N . GLY A 1 251 ? 3.457 -21.097 -5.683 1.00 86.62 251 GLY A N 1
ATOM 1975 C CA . GLY A 1 251 ? 3.235 -21.856 -4.450 1.00 86.62 251 GLY A CA 1
ATOM 1976 C C . GLY A 1 251 ? 4.491 -22.020 -3.591 1.00 86.62 251 GLY A C 1
ATOM 1977 O O . GLY A 1 251 ? 4.363 -22.335 -2.407 1.00 86.62 251 GLY A O 1
ATOM 1978 N N . SER A 1 252 ? 5.678 -21.775 -4.150 1.00 87.75 252 SER A N 1
ATOM 1979 C CA . SER A 1 252 ? 6.971 -21.960 -3.480 1.00 87.75 252 SER A CA 1
ATOM 1980 C C . SER A 1 252 ? 7.941 -20.791 -3.643 1.00 87.75 252 SER A C 1
ATOM 1982 O O . SER A 1 252 ? 8.680 -20.495 -2.703 1.00 87.75 252 SER A O 1
ATOM 1984 N N . GLU A 1 253 ? 7.924 -20.117 -4.792 1.00 89.88 253 GLU A N 1
ATOM 1985 C CA . GLU A 1 253 ? 8.761 -18.953 -5.077 1.00 89.88 253 GLU A CA 1
ATOM 1986 C C . GLU A 1 253 ? 8.100 -18.007 -6.093 1.00 89.88 253 GLU A C 1
ATOM 1988 O O . GLU A 1 253 ? 7.207 -18.388 -6.859 1.00 89.88 253 GLU A O 1
ATOM 1993 N N . TRP A 1 254 ? 8.572 -16.760 -6.111 1.00 91.31 254 TRP A N 1
ATOM 1994 C CA . TRP A 1 254 ? 8.253 -15.802 -7.163 1.00 91.31 254 TRP A CA 1
ATOM 1995 C C . TRP A 1 254 ? 8.994 -16.170 -8.443 1.00 91.31 254 TRP A C 1
ATOM 1997 O O . TRP A 1 254 ? 10.209 -16.377 -8.432 1.00 91.31 254 TRP A O 1
ATOM 2007 N N . LYS A 1 255 ? 8.273 -16.216 -9.560 1.00 91.38 255 LYS A N 1
ATOM 2008 C CA . LYS A 1 255 ? 8.876 -16.383 -10.881 1.00 91.38 255 LYS A CA 1
ATOM 2009 C C . LYS A 1 255 ? 9.328 -15.049 -11.450 1.00 91.38 255 LYS A C 1
ATOM 2011 O O . LYS A 1 255 ? 8.828 -13.987 -11.084 1.00 91.38 255 LYS A O 1
ATOM 2016 N N . ALA A 1 256 ? 10.320 -15.130 -12.334 1.00 87.50 256 ALA A N 1
ATOM 2017 C CA . ALA A 1 256 ? 10.841 -13.969 -13.033 1.00 87.50 256 ALA A CA 1
ATOM 2018 C C . ALA A 1 256 ? 9.730 -13.295 -13.844 1.00 87.50 256 ALA A C 1
ATOM 2020 O O . ALA A 1 256 ? 8.888 -13.977 -14.428 1.00 87.50 256 ALA A O 1
ATOM 2021 N N . TRP A 1 257 ? 9.769 -11.965 -13.896 1.00 92.19 257 TRP A N 1
ATOM 2022 C CA . TRP A 1 257 ? 8.845 -11.193 -14.715 1.00 92.19 257 TRP A CA 1
ATOM 2023 C C . TRP A 1 257 ? 8.953 -11.586 -16.187 1.00 92.19 257 TRP A C 1
ATOM 2025 O O . TRP A 1 257 ? 10.048 -11.644 -16.750 1.00 92.19 257 TRP A O 1
ATOM 2035 N N . GLU A 1 258 ? 7.804 -11.796 -16.814 1.00 93.62 258 GLU A N 1
ATOM 2036 C CA . GLU A 1 258 ? 7.669 -11.951 -18.255 1.00 93.62 258 GLU A CA 1
ATOM 2037 C C . GLU A 1 258 ? 7.022 -10.703 -18.860 1.00 93.62 258 GLU A C 1
ATOM 2039 O O . GLU A 1 258 ? 6.133 -10.092 -18.266 1.00 93.62 258 GLU A O 1
ATOM 2044 N N . SER A 1 259 ? 7.481 -10.304 -20.047 1.00 93.75 259 SER A N 1
ATOM 2045 C CA . SER A 1 259 ? 6.831 -9.237 -20.809 1.00 93.75 259 SER A CA 1
ATOM 2046 C C . SER A 1 259 ? 5.625 -9.805 -21.552 1.00 93.75 259 SER A C 1
ATOM 2048 O O . SER A 1 259 ? 5.740 -10.799 -22.269 1.00 93.75 259 SER A O 1
ATOM 2050 N N . LEU A 1 260 ? 4.482 -9.137 -21.423 1.00 93.31 260 LEU A N 1
ATOM 2051 C CA . LEU A 1 260 ? 3.262 -9.407 -22.185 1.00 93.31 260 LEU A CA 1
ATOM 2052 C C . LEU A 1 260 ? 3.164 -8.548 -23.458 1.00 93.31 260 LEU A C 1
ATOM 2054 O O . LEU A 1 260 ? 2.184 -8.644 -24.196 1.00 93.31 260 LEU A O 1
ATOM 2058 N N . GLY A 1 261 ? 4.187 -7.732 -23.729 1.00 87.19 261 GLY A N 1
ATOM 2059 C CA . GLY A 1 261 ? 4.250 -6.821 -24.866 1.00 87.19 261 GLY A CA 1
ATOM 2060 C C . GLY A 1 261 ? 3.819 -5.392 -24.537 1.00 87.19 261 GLY A C 1
ATOM 2061 O O . GLY A 1 261 ? 3.486 -5.051 -23.401 1.00 87.19 261 GLY A O 1
ATOM 2062 N N . ASN A 1 262 ? 3.878 -4.543 -25.560 1.00 81.19 262 ASN A N 1
ATOM 2063 C CA . ASN A 1 262 ? 3.558 -3.123 -25.448 1.00 81.19 262 ASN A CA 1
ATOM 2064 C C . ASN A 1 262 ? 2.047 -2.902 -25.351 1.00 81.19 262 ASN A C 1
ATOM 2066 O O . ASN A 1 262 ? 1.263 -3.672 -25.913 1.00 81.19 262 ASN A O 1
ATOM 2070 N N . ILE A 1 263 ? 1.678 -1.831 -24.653 1.00 58.03 263 ILE A N 1
ATOM 2071 C CA . ILE A 1 263 ? 0.300 -1.360 -24.474 1.00 58.03 263 ILE A CA 1
ATOM 2072 C C . ILE A 1 263 ? -0.024 -0.275 -25.503 1.00 58.03 263 ILE A C 1
ATOM 2074 O O . ILE A 1 263 ? 0.884 0.534 -25.804 1.00 58.03 263 ILE A O 1
#

InterPro domains:
  IPR058502 PLL-like beta propeller [PF26607] (114-260)